Protein AF-A0A383BC46-F1 (afdb_monomer_lite)

pLDDT: mean 88.69, std 13.64, range [44.66, 98.12]

Structure (mmCIF, N/CA/C/O backbone):
data_AF-A0A383BC46-F1
#
_entry.id   AF-A0A383BC46-F1
#
loop_
_atom_site.group_PDB
_atom_site.id
_atom_site.type_symbol
_atom_site.label_atom_id
_atom_site.label_alt_id
_atom_site.label_comp_id
_atom_site.label_asym_id
_atom_site.label_entity_id
_atom_site.label_seq_id
_atom_site.pdbx_PDB_ins_code
_atom_site.Cartn_x
_atom_site.Cartn_y
_atom_site.Cartn_z
_atom_site.occupancy
_atom_site.B_iso_or_equiv
_atom_site.auth_seq_id
_atom_site.auth_comp_id
_atom_site.auth_asym_id
_atom_site.auth_atom_id
_atom_site.pdbx_PDB_model_num
ATOM 1 N N . THR A 1 1 ? -85.925 -6.055 83.104 1.00 50.88 1 THR A N 1
ATOM 2 C CA . THR A 1 1 ? -87.225 -6.487 83.653 1.00 50.88 1 THR A CA 1
ATOM 3 C C . THR A 1 1 ? -87.184 -7.985 83.818 1.00 50.88 1 THR A C 1
ATOM 5 O O . THR A 1 1 ? -86.969 -8.668 82.829 1.00 50.88 1 THR A O 1
ATOM 8 N N . ILE A 1 2 ? -87.286 -8.486 85.046 1.00 56.59 2 ILE A N 1
ATOM 9 C CA . ILE A 1 2 ? -87.368 -9.923 85.328 1.00 56.59 2 ILE A CA 1
ATOM 10 C C . ILE A 1 2 ? -88.858 -10.246 85.436 1.00 56.59 2 ILE A C 1
ATOM 12 O O . ILE A 1 2 ? -89.546 -9.648 86.260 1.00 56.59 2 ILE A O 1
ATOM 16 N N . VAL A 1 3 ? -89.368 -11.122 84.571 1.00 60.62 3 VAL A N 1
ATOM 17 C CA . VAL A 1 3 ? -90.773 -11.552 84.584 1.00 60.62 3 VAL A CA 1
ATOM 18 C C . VAL A 1 3 ? -90.834 -12.907 85.283 1.00 60.62 3 VAL A C 1
ATOM 20 O O . VAL A 1 3 ? -90.307 -13.888 84.771 1.00 60.62 3 VAL A O 1
ATOM 23 N N . LEU A 1 4 ? -91.445 -12.945 86.467 1.00 63.25 4 LEU A N 1
ATOM 24 C CA . LEU A 1 4 ? -91.745 -14.174 87.203 1.00 63.25 4 LEU A CA 1
ATOM 25 C C . LEU A 1 4 ? -93.147 -14.614 86.771 1.00 63.25 4 LEU A C 1
ATOM 27 O O . LEU A 1 4 ? -94.121 -13.918 87.049 1.00 63.25 4 LEU A O 1
ATOM 31 N N . SER A 1 5 ? -93.242 -15.699 86.009 1.00 59.28 5 SER A N 1
ATOM 32 C CA . SER A 1 5 ? -94.446 -16.039 85.241 1.00 59.28 5 SER A CA 1
ATOM 33 C C . SER A 1 5 ? -95.531 -16.818 85.996 1.00 59.28 5 SER A C 1
ATOM 35 O O . SER A 1 5 ? -96.568 -17.059 85.393 1.00 59.28 5 SER A O 1
ATOM 37 N N . ASP A 1 6 ? -95.363 -17.162 87.281 1.00 58.97 6 ASP A N 1
ATOM 38 C CA . ASP A 1 6 ? -96.372 -17.923 88.039 1.00 58.97 6 ASP A CA 1
ATOM 39 C C . ASP A 1 6 ? -96.726 -17.330 89.415 1.00 58.97 6 ASP A C 1
ATOM 41 O O . ASP A 1 6 ? -95.895 -16.782 90.140 1.00 58.97 6 ASP A O 1
ATOM 45 N N . ASN A 1 7 ? -98.012 -17.458 89.763 1.00 53.50 7 ASN A N 1
ATOM 46 C CA . ASN A 1 7 ? -98.663 -16.918 90.958 1.00 53.50 7 ASN A CA 1
ATOM 47 C C . ASN A 1 7 ? -98.214 -17.670 92.231 1.00 53.50 7 ASN A C 1
ATOM 49 O O . ASN A 1 7 ? -98.492 -18.859 92.384 1.00 53.50 7 ASN A O 1
ATOM 53 N N . MET A 1 8 ? -97.549 -16.979 93.165 1.00 61.00 8 MET A N 1
ATOM 54 C CA . MET A 1 8 ? -96.883 -17.525 94.367 1.00 61.00 8 MET A CA 1
ATOM 55 C C . MET A 1 8 ? -97.839 -18.045 95.472 1.00 61.00 8 MET A C 1
ATOM 57 O O . MET A 1 8 ? -97.506 -18.013 96.654 1.00 61.00 8 MET A O 1
ATOM 61 N N . VAL A 1 9 ? -99.030 -18.542 95.125 1.00 55.47 9 VAL A N 1
ATOM 62 C CA . VAL A 1 9 ? -100.080 -18.958 96.082 1.00 55.47 9 VAL A CA 1
ATOM 63 C C . VAL A 1 9 ? -99.734 -20.255 96.838 1.00 55.47 9 VAL A C 1
ATOM 65 O O . VAL A 1 9 ? -100.339 -20.540 97.867 1.00 55.47 9 VAL A O 1
ATOM 68 N N . ALA A 1 10 ? -98.724 -21.017 96.402 1.00 53.78 10 ALA A N 1
ATOM 69 C CA . ALA A 1 10 ? -98.292 -22.250 97.074 1.00 53.78 10 ALA A CA 1
ATOM 70 C C . ALA A 1 10 ? -97.051 -22.104 97.984 1.00 53.78 10 ALA A C 1
ATOM 72 O O . ALA A 1 10 ? -96.653 -23.081 98.616 1.00 53.78 10 ALA A O 1
ATOM 73 N N . ALA A 1 11 ? -96.439 -20.919 98.094 1.00 55.88 11 ALA A N 1
ATOM 74 C CA . ALA A 1 11 ? -95.283 -20.702 98.966 1.00 55.88 11 ALA A CA 1
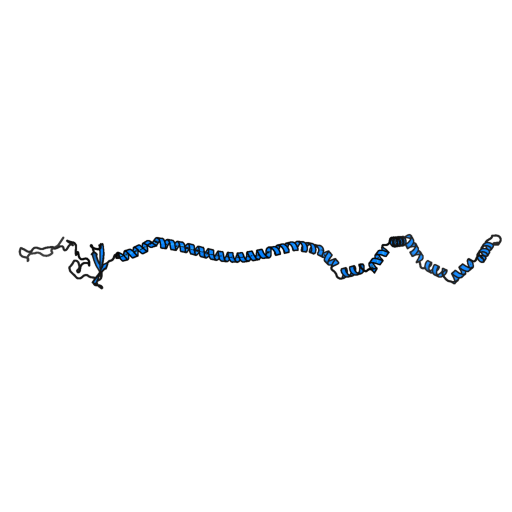ATOM 75 C C . ALA A 1 11 ? -95.703 -19.887 100.197 1.00 55.88 11 ALA A C 1
ATOM 77 O O . ALA A 1 11 ? -95.964 -18.690 100.105 1.00 55.88 11 ALA A O 1
ATOM 78 N N . GLY A 1 12 ? -95.809 -20.554 101.351 1.00 56.53 12 GLY A N 1
ATOM 79 C CA . GLY A 1 12 ? -96.142 -19.930 102.634 1.00 56.53 12 GLY A CA 1
ATOM 80 C C . GLY A 1 12 ? -95.269 -18.710 102.956 1.00 56.53 12 GLY A C 1
ATOM 81 O O . GLY A 1 12 ? -94.140 -18.586 102.482 1.00 56.53 12 GLY A O 1
ATOM 82 N N . SER A 1 13 ? -95.809 -17.790 103.759 1.00 54.38 13 SER A N 1
ATOM 83 C CA . SER A 1 13 ? -95.151 -16.536 104.137 1.00 54.38 13 SER A CA 1
ATOM 84 C C . SER A 1 13 ? -93.730 -16.780 104.661 1.00 54.38 13 SER A C 1
ATOM 86 O O . SER A 1 13 ? -93.569 -17.367 105.732 1.00 54.38 13 SER A O 1
ATOM 88 N N . GLY A 1 14 ? -92.713 -16.319 103.924 1.00 58.09 14 GLY A N 1
ATOM 89 C CA . GLY A 1 14 ? -91.318 -16.352 104.379 1.00 58.09 14 GLY A CA 1
ATOM 90 C C . GLY A 1 14 ? -90.238 -16.707 103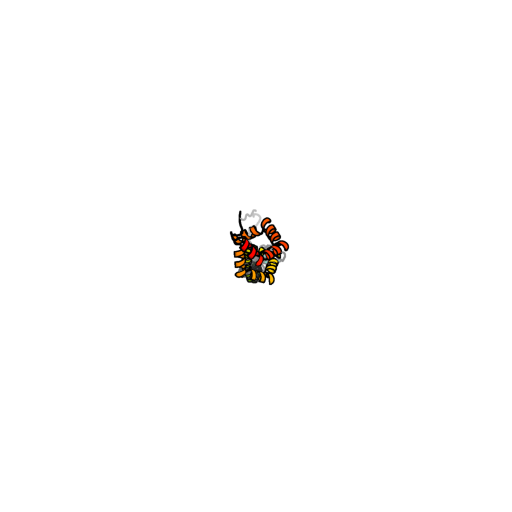.351 1.00 58.09 14 GLY A C 1
ATOM 91 O O . GLY A 1 14 ? -89.090 -16.857 103.757 1.00 58.09 14 GLY A O 1
ATOM 92 N N . VAL A 1 15 ? -90.535 -16.847 102.053 1.00 61.00 15 VAL A N 1
ATOM 93 C CA . VAL A 1 15 ? -89.499 -17.218 101.067 1.00 61.00 15 VAL A CA 1
ATOM 94 C C . VAL A 1 15 ? -88.869 -15.981 100.416 1.00 61.00 15 VAL A C 1
ATOM 96 O O . VAL A 1 15 ? -89.517 -15.268 99.654 1.00 61.00 15 VAL A O 1
ATOM 99 N N . THR A 1 16 ? -87.589 -15.737 100.702 1.00 61.59 16 THR A N 1
ATOM 100 C CA . THR A 1 16 ? -86.765 -14.720 100.027 1.00 61.59 16 THR A CA 1
ATOM 101 C C . THR A 1 16 ? -86.278 -15.251 98.674 1.00 61.59 16 THR A C 1
ATOM 103 O O . THR A 1 16 ? -85.638 -16.298 98.619 1.00 61.59 16 THR A O 1
ATOM 106 N N . LEU A 1 17 ? -86.544 -14.522 97.584 1.00 61.31 17 LEU A N 1
ATOM 107 C CA . LEU A 1 17 ? -85.947 -14.755 96.262 1.00 61.31 17 LEU A CA 1
ATOM 108 C C . LEU A 1 17 ? -84.683 -13.899 96.122 1.00 61.31 17 LEU A C 1
ATOM 110 O O . LEU A 1 17 ? -84.771 -12.678 96.002 1.00 61.31 17 LEU A O 1
ATOM 114 N N . THR A 1 18 ? -83.512 -14.534 96.124 1.00 61.97 18 THR A N 1
ATOM 115 C CA . THR A 1 18 ? -82.227 -13.849 95.928 1.00 61.97 18 THR A CA 1
ATOM 116 C C . THR A 1 18 ? -81.781 -13.993 94.475 1.00 61.97 18 THR A C 1
ATOM 118 O O . THR A 1 18 ? -81.460 -15.092 94.034 1.00 61.97 18 THR A O 1
ATOM 121 N N . PHE A 1 19 ? -81.729 -12.884 93.731 1.00 61.38 19 PHE A N 1
ATOM 122 C CA . PHE A 1 19 ? -80.997 -12.824 92.464 1.00 61.38 19 PHE A CA 1
ATOM 123 C C . PHE A 1 19 ? -79.531 -12.518 92.759 1.00 61.38 19 PHE A C 1
ATOM 125 O O . PHE A 1 19 ? -79.165 -11.366 92.992 1.00 61.38 19 PHE A O 1
ATOM 132 N N . THR A 1 20 ? -78.690 -13.549 92.749 1.00 58.88 20 THR A N 1
ATOM 133 C CA . THR A 1 20 ? -77.239 -13.368 92.790 1.00 58.88 20 THR A CA 1
ATOM 134 C C . THR A 1 20 ? -76.762 -13.140 91.362 1.00 58.88 20 THR A C 1
ATOM 136 O O . THR A 1 20 ? -76.645 -14.075 90.575 1.00 58.88 20 THR A O 1
ATOM 139 N N . GLY A 1 21 ? -76.529 -11.884 90.988 1.00 59.16 21 GLY A N 1
ATOM 140 C CA . GLY A 1 21 ? -75.772 -11.610 89.775 1.00 59.16 21 GLY A CA 1
ATOM 141 C C . GLY A 1 21 ? -74.329 -12.037 90.013 1.00 59.16 21 GLY A C 1
ATOM 142 O O . GLY A 1 21 ? -73.618 -11.338 90.727 1.00 59.16 21 GLY A O 1
ATOM 143 N N . TYR A 1 22 ? -73.881 -13.133 89.399 1.00 55.38 22 TYR A N 1
ATOM 144 C CA . TYR A 1 22 ? -72.452 -13.456 89.272 1.00 55.38 22 TYR A CA 1
ATOM 145 C C . TYR A 1 22 ? -71.782 -12.531 88.241 1.00 55.38 22 TYR A C 1
ATOM 147 O O . TYR A 1 22 ? -71.019 -12.959 87.382 1.00 55.38 22 TYR A O 1
ATOM 155 N N . GLY A 1 23 ? -72.103 -11.233 88.292 1.00 55.41 23 GLY A N 1
ATOM 156 C CA . GLY A 1 23 ? -71.255 -10.234 87.666 1.00 55.41 23 GLY A CA 1
ATOM 157 C C . GLY A 1 23 ? -69.876 -10.322 88.307 1.00 55.41 23 GLY A C 1
ATOM 158 O O . GLY A 1 23 ? -69.766 -10.680 89.480 1.00 55.41 23 GLY A O 1
ATOM 159 N N . ILE A 1 24 ? -68.842 -10.025 87.527 1.00 58.53 24 ILE A N 1
ATOM 160 C CA . ILE A 1 24 ? -67.435 -10.104 87.928 1.00 58.53 24 ILE A CA 1
ATOM 161 C C . ILE A 1 24 ? -67.193 -9.095 89.066 1.00 58.53 24 ILE A C 1
ATOM 163 O O . ILE A 1 24 ? -66.795 -7.958 88.830 1.00 58.53 24 ILE A O 1
ATOM 167 N N . TYR A 1 25 ? -67.530 -9.454 90.304 1.00 44.66 25 TYR A N 1
ATOM 168 C CA . TYR A 1 25 ? -67.298 -8.625 91.479 1.00 44.66 25 TYR A CA 1
ATOM 169 C C . TYR A 1 25 ? -65.996 -9.096 92.123 1.00 44.66 25 TYR A C 1
ATOM 171 O O . TYR A 1 25 ? -65.984 -10.009 92.945 1.00 44.66 25 TYR A O 1
ATOM 179 N N . GLY A 1 26 ? -64.897 -8.473 91.695 1.00 56.78 26 GLY A N 1
ATOM 180 C CA . GLY A 1 26 ? -63.537 -8.750 92.157 1.00 56.78 26 GLY A CA 1
ATOM 181 C C . GLY A 1 26 ? -62.638 -9.356 91.078 1.00 56.78 26 GLY A C 1
ATOM 182 O O . GLY A 1 26 ? -63.117 -9.967 90.122 1.00 56.78 26 GLY A O 1
ATOM 183 N N . ASP A 1 27 ? -61.327 -9.168 91.241 1.00 53.97 27 ASP A N 1
ATOM 184 C CA . ASP A 1 27 ? -60.309 -9.702 90.336 1.00 53.97 27 ASP A CA 1
ATOM 185 C C . ASP A 1 27 ? -60.365 -11.239 90.361 1.00 53.97 27 ASP A C 1
ATOM 187 O O . ASP A 1 27 ? -60.052 -11.878 91.370 1.00 53.97 27 ASP A O 1
ATOM 191 N N . PHE A 1 28 ? -60.811 -11.853 89.261 1.00 59.00 28 PHE A N 1
ATOM 192 C CA . PHE A 1 28 ? -60.841 -13.307 89.137 1.00 59.00 28 PHE A CA 1
ATOM 193 C C . PHE A 1 28 ? -59.404 -13.831 89.049 1.00 59.00 28 PHE A C 1
ATOM 195 O O . PHE A 1 28 ? -58.755 -13.710 88.012 1.00 59.00 28 PHE A O 1
ATOM 202 N N . ASN A 1 29 ? -58.951 -14.438 90.150 1.00 59.00 29 ASN A N 1
ATOM 203 C CA . ASN A 1 29 ? -57.685 -15.152 90.313 1.00 59.00 29 ASN A CA 1
ATOM 204 C C . ASN A 1 29 ? -56.406 -14.285 90.234 1.00 59.00 29 ASN A C 1
ATOM 206 O O . ASN A 1 29 ? -56.063 -13.729 89.196 1.00 59.00 29 ASN A O 1
ATOM 210 N N . GLY A 1 30 ? -55.640 -14.259 91.333 1.00 54.97 30 GLY A N 1
ATOM 211 C CA . GLY A 1 30 ? -54.297 -13.659 91.404 1.00 54.97 30 GLY A CA 1
ATOM 212 C C . GLY A 1 30 ? -53.147 -14.619 91.051 1.00 54.97 30 GLY A C 1
ATOM 213 O O . GLY A 1 30 ? -51.983 -14.290 91.277 1.00 54.97 30 GLY A O 1
ATOM 214 N N . GLY A 1 31 ? -53.454 -15.834 90.580 1.00 59.97 31 GLY A N 1
ATOM 215 C CA . GLY A 1 31 ? -52.477 -16.850 90.188 1.00 59.97 31 GLY A CA 1
ATOM 216 C C . GLY A 1 31 ? -51.814 -16.560 88.837 1.00 59.97 31 GLY A C 1
ATOM 217 O O . GLY A 1 31 ? -52.475 -16.186 87.874 1.00 59.97 31 GLY A O 1
ATOM 218 N N . LYS A 1 32 ? -50.495 -16.778 88.764 1.00 56.56 32 LYS A N 1
ATOM 219 C CA . LYS A 1 32 ? -49.644 -16.449 87.603 1.00 56.56 32 LYS A CA 1
ATOM 220 C C . LYS A 1 32 ? -49.884 -17.322 86.366 1.00 56.56 32 LYS A C 1
ATOM 222 O O . LYS A 1 32 ? -49.571 -16.889 85.264 1.00 56.56 32 LYS A O 1
ATOM 227 N N . ASP A 1 33 ? -50.460 -18.509 86.540 1.00 66.88 33 ASP A N 1
ATOM 228 C CA . ASP A 1 33 ? -50.627 -19.502 85.470 1.00 66.88 33 ASP A CA 1
ATOM 229 C C . ASP A 1 33 ? -52.042 -19.510 84.876 1.00 66.88 33 ASP A C 1
ATOM 231 O O . ASP A 1 33 ? -52.415 -20.465 84.209 1.00 66.88 33 ASP A O 1
ATOM 235 N N . GLY A 1 34 ? -52.841 -18.464 85.115 1.00 75.62 34 GLY A N 1
ATOM 236 C CA . GLY A 1 34 ? -54.243 -18.410 84.701 1.00 75.62 34 GLY A CA 1
ATOM 237 C C . GLY A 1 34 ? -55.180 -19.208 85.619 1.00 75.62 34 GLY A C 1
ATOM 238 O O . GLY A 1 34 ? -54.742 -19.881 86.557 1.00 75.62 34 GLY A O 1
ATOM 239 N N . PRO A 1 35 ? -56.504 -19.077 85.441 1.00 82.88 35 PRO A N 1
ATOM 240 C CA . PRO A 1 35 ? -57.481 -19.832 86.220 1.00 82.88 35 PRO A CA 1
ATOM 241 C C . PRO A 1 35 ? -57.473 -21.321 85.849 1.00 82.88 35 PRO A C 1
ATOM 243 O O . PRO A 1 35 ? -57.041 -21.687 84.762 1.00 82.88 35 PRO A O 1
ATOM 246 N N . ALA A 1 36 ? -57.934 -22.180 86.763 1.00 84.31 36 ALA A N 1
ATOM 247 C CA . ALA A 1 36 ? -58.074 -23.627 86.535 1.00 84.31 36 ALA A CA 1
ATOM 248 C C . ALA A 1 36 ? -59.474 -24.024 86.033 1.00 84.31 36 ALA A C 1
ATOM 250 O O . ALA A 1 36 ? -59.671 -25.132 85.543 1.00 84.31 36 ALA A O 1
ATOM 251 N N . LEU A 1 37 ? -60.438 -23.117 86.186 1.00 83.19 37 LEU A N 1
ATOM 252 C CA . LEU A 1 37 ? -61.841 -23.277 85.827 1.00 83.19 37 LEU A CA 1
ATOM 253 C C . LEU A 1 37 ? -62.308 -22.004 85.118 1.00 83.19 37 LEU A C 1
ATOM 255 O O . LEU A 1 37 ? -61.708 -20.938 85.292 1.00 83.19 37 LEU A O 1
ATOM 259 N N . ASN A 1 38 ? -63.367 -22.101 84.321 1.00 79.81 38 ASN A N 1
ATOM 260 C CA . ASN A 1 38 ? -63.993 -20.931 83.713 1.00 79.81 38 ASN A CA 1
ATOM 261 C C . ASN A 1 38 ? -64.742 -20.085 84.773 1.00 79.81 38 ASN A C 1
ATOM 263 O O . ASN A 1 38 ? -64.737 -20.384 85.969 1.00 79.81 38 ASN A O 1
ATOM 267 N N . ASN A 1 39 ? -65.395 -19.006 84.336 1.00 73.25 39 ASN A N 1
ATOM 268 C CA . ASN A 1 39 ? -66.162 -18.102 85.203 1.00 73.25 39 ASN A CA 1
ATOM 269 C C . ASN A 1 39 ? -67.405 -18.747 85.847 1.00 73.25 39 ASN A C 1
ATOM 271 O O . ASN A 1 39 ? -67.982 -18.146 86.751 1.00 73.25 39 ASN A O 1
ATOM 275 N N . ASP A 1 40 ? -67.792 -19.939 85.397 1.00 77.56 40 ASP A N 1
ATOM 276 C CA . ASP A 1 40 ? -68.946 -20.697 85.883 1.00 77.56 40 ASP A CA 1
ATOM 277 C C . ASP A 1 40 ? -68.525 -21.883 86.778 1.00 77.56 40 ASP A C 1
ATOM 279 O O . ASP A 1 40 ? -69.371 -22.563 87.355 1.00 77.56 40 ASP A O 1
ATOM 283 N N . GLY A 1 41 ? -67.215 -22.103 86.959 1.00 77.69 41 GLY A N 1
ATOM 284 C CA . GLY A 1 41 ? -66.663 -23.199 87.759 1.00 77.69 41 GLY A CA 1
ATOM 285 C C . GLY A 1 41 ? -66.472 -24.516 86.999 1.00 77.69 41 GLY A C 1
ATOM 286 O O . GLY A 1 41 ? -66.107 -25.515 87.620 1.00 77.69 41 GLY A O 1
ATOM 287 N N . ASP A 1 42 ? -66.667 -24.525 85.680 1.00 82.44 42 ASP A N 1
ATOM 288 C CA . ASP A 1 42 ? -66.439 -25.690 84.824 1.00 82.44 42 ASP A CA 1
ATOM 289 C C . ASP A 1 42 ? -64.982 -25.774 84.340 1.00 82.44 42 ASP A C 1
ATOM 291 O O . ASP A 1 42 ? -64.209 -24.815 84.427 1.00 82.44 42 ASP A O 1
ATOM 295 N N . ALA A 1 43 ? -64.597 -26.933 83.796 1.00 88.19 43 ALA A N 1
ATOM 296 C CA . ALA A 1 43 ? -63.296 -27.118 83.156 1.00 88.19 43 ALA A CA 1
ATOM 297 C C . ALA A 1 43 ? -63.104 -26.149 81.973 1.00 88.19 43 ALA A C 1
ATOM 299 O O . ALA A 1 43 ? -64.045 -25.828 81.247 1.00 88.19 43 ALA A O 1
ATOM 300 N N . LEU A 1 44 ? -61.868 -25.691 81.772 1.00 90.12 44 LEU A N 1
ATOM 301 C CA . LEU A 1 44 ? -61.517 -24.850 80.630 1.00 90.12 44 LEU A CA 1
ATOM 302 C C . LEU A 1 44 ? -61.587 -25.643 79.322 1.00 90.12 44 LEU A C 1
ATOM 304 O O . LEU A 1 44 ? -61.139 -26.784 79.261 1.00 90.12 44 LEU A O 1
ATOM 308 N N . THR A 1 45 ? -62.084 -24.997 78.272 1.00 90.56 45 THR A N 1
ATOM 309 C CA . THR A 1 45 ? -62.062 -25.503 76.894 1.00 90.56 45 THR A CA 1
ATOM 310 C C . THR A 1 45 ? -61.007 -24.764 76.073 1.00 90.56 45 THR A C 1
ATOM 312 O O . THR A 1 45 ? -60.599 -23.656 76.438 1.00 90.56 45 THR A O 1
ATOM 315 N N . ASP A 1 46 ? -60.582 -25.332 74.945 1.00 93.38 46 ASP A N 1
ATOM 316 C CA . ASP A 1 46 ? -59.626 -24.673 74.046 1.00 93.38 46 ASP A CA 1
ATOM 317 C C . ASP A 1 46 ? -60.080 -23.259 73.629 1.00 93.38 46 ASP A C 1
ATOM 319 O O . ASP A 1 46 ? -61.267 -22.984 73.420 1.00 93.38 46 ASP A O 1
ATOM 323 N N . GLY A 1 47 ? -59.126 -22.336 73.521 1.00 89.44 47 GLY A N 1
ATOM 324 C CA . GLY A 1 47 ? -59.368 -20.970 73.065 1.00 89.44 47 GLY A CA 1
ATOM 325 C C . GLY A 1 47 ? -59.895 -20.000 74.129 1.00 89.44 47 GLY A C 1
ATOM 326 O O . GLY A 1 47 ? -60.040 -18.809 73.822 1.00 89.44 47 GLY A O 1
ATOM 327 N N . VAL A 1 48 ? -60.158 -20.450 75.366 1.00 88.50 48 VAL A N 1
ATOM 328 C CA . VAL A 1 48 ? -60.529 -19.545 76.469 1.00 88.50 48 VAL A CA 1
ATOM 329 C C . VAL A 1 48 ? -59.421 -18.512 76.664 1.00 88.50 48 VAL A C 1
ATOM 331 O O . VAL A 1 48 ? -58.235 -18.836 76.650 1.00 88.50 48 VAL A O 1
ATOM 334 N N . LYS A 1 49 ? -59.809 -17.245 76.827 1.00 89.12 49 LYS A N 1
ATOM 335 C CA . LYS A 1 49 ? -58.882 -16.118 76.957 1.00 89.12 49 LYS A CA 1
ATOM 336 C C . LYS A 1 49 ? -58.806 -15.645 78.394 1.00 89.12 49 LYS A C 1
ATOM 338 O O . LYS A 1 49 ? -59.828 -15.497 79.058 1.00 89.12 49 LYS A O 1
ATOM 343 N N . TYR A 1 50 ? -57.596 -15.324 78.822 1.00 86.62 50 TYR A N 1
ATOM 344 C CA . TYR A 1 50 ? -57.334 -14.733 80.123 1.00 86.62 50 TYR A CA 1
ATOM 345 C C . TYR A 1 50 ? -56.300 -13.623 79.981 1.00 86.62 50 TYR A C 1
ATOM 347 O O . TYR A 1 50 ? -55.282 -13.790 79.309 1.00 86.62 50 TYR A O 1
ATOM 355 N N . PHE A 1 51 ? -56.572 -12.481 80.6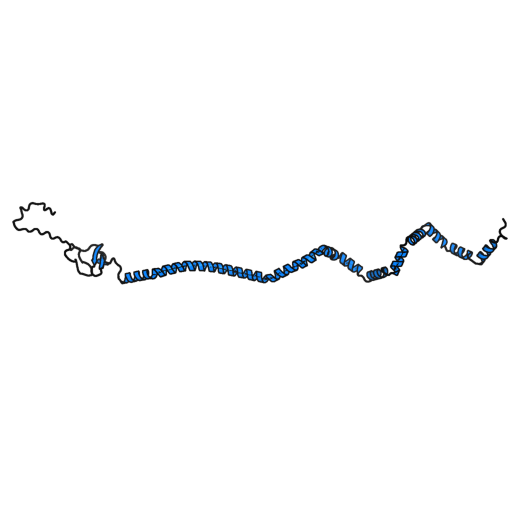09 1.00 85.12 51 PHE A N 1
ATOM 356 C CA . PHE A 1 51 ? -55.595 -11.410 80.723 1.00 85.12 51 PHE A CA 1
ATOM 357 C C . PHE A 1 51 ? -54.765 -11.658 81.983 1.00 85.12 51 PHE A C 1
ATOM 359 O O . PHE A 1 51 ? -55.268 -11.503 83.095 1.00 85.12 51 PHE A O 1
ATOM 366 N N . ASN A 1 52 ? -53.504 -12.053 81.813 1.00 84.38 52 ASN A N 1
ATOM 367 C CA . ASN A 1 52 ? -52.578 -12.173 82.927 1.00 84.38 52 ASN A CA 1
ATOM 368 C C . ASN A 1 52 ? -52.096 -10.774 83.314 1.00 84.38 52 ASN A C 1
ATOM 370 O O . ASN A 1 52 ? -51.248 -10.186 82.645 1.00 84.38 52 ASN A O 1
ATOM 374 N N . THR A 1 53 ? -52.638 -10.258 84.413 1.00 81.88 53 THR A N 1
ATOM 375 C CA . THR A 1 53 ? -52.328 -8.925 84.943 1.00 81.88 53 THR A CA 1
ATOM 376 C C . THR A 1 53 ? -50.934 -8.818 85.563 1.00 81.88 53 THR A C 1
ATOM 378 O O . THR A 1 53 ? -50.452 -7.708 85.759 1.00 81.88 53 THR A O 1
ATOM 381 N N . THR A 1 54 ? -50.272 -9.940 85.873 1.00 83.38 54 THR A N 1
ATOM 382 C CA . THR A 1 54 ? -48.904 -9.944 86.422 1.00 83.38 54 THR A CA 1
ATOM 383 C C . THR A 1 54 ? -47.872 -9.687 85.331 1.00 83.38 54 THR A C 1
ATOM 385 O O . THR A 1 54 ? -46.976 -8.867 85.515 1.00 83.38 54 THR A O 1
ATOM 388 N N . ASP A 1 55 ? -48.012 -10.381 84.201 1.00 83.75 55 ASP A N 1
ATOM 389 C CA . ASP A 1 55 ? -47.069 -10.301 83.081 1.00 83.75 55 ASP A CA 1
ATOM 390 C C . ASP A 1 55 ? -47.542 -9.349 81.966 1.00 83.75 55 ASP A C 1
ATOM 392 O O . ASP A 1 55 ? -46.821 -9.152 80.989 1.00 83.75 55 ASP A O 1
ATOM 396 N N . ASP A 1 56 ? -48.733 -8.759 82.118 1.00 87.81 56 ASP A N 1
ATOM 397 C CA . ASP A 1 56 ? -49.389 -7.851 81.163 1.00 87.81 56 ASP A CA 1
ATOM 398 C C . ASP A 1 56 ? -49.573 -8.482 79.771 1.00 87.81 56 ASP A C 1
ATOM 400 O O . ASP A 1 56 ? -49.321 -7.882 78.718 1.00 87.81 56 ASP A O 1
ATOM 404 N N . VAL A 1 57 ? -49.981 -9.756 79.770 1.00 89.25 57 VAL A N 1
ATOM 405 C CA . VAL A 1 57 ? -50.135 -10.537 78.542 1.00 89.25 57 VAL A CA 1
ATOM 406 C C . VAL A 1 57 ? -51.470 -11.240 78.416 1.00 89.25 57 VAL A C 1
ATOM 408 O O . VAL A 1 57 ? -52.034 -11.762 79.377 1.00 89.25 57 VAL A O 1
ATOM 411 N N . MET A 1 58 ? -51.937 -11.334 77.174 1.00 90.81 58 MET A N 1
ATOM 412 C CA . MET A 1 58 ? -53.038 -12.226 76.833 1.00 90.81 58 MET A CA 1
ATOM 413 C C . MET A 1 58 ? -52.537 -13.663 76.766 1.00 90.81 58 MET A C 1
ATOM 415 O O . MET A 1 58 ? -51.610 -13.984 76.011 1.00 90.81 58 MET A O 1
ATOM 419 N N . LEU A 1 59 ? -53.200 -14.525 77.529 1.00 89.75 59 LEU A N 1
ATOM 420 C CA . LEU A 1 59 ? -53.050 -15.963 77.461 1.00 89.75 59 LEU A CA 1
ATOM 421 C C . LEU A 1 59 ? -54.280 -16.585 76.796 1.00 89.75 59 LEU A C 1
ATOM 423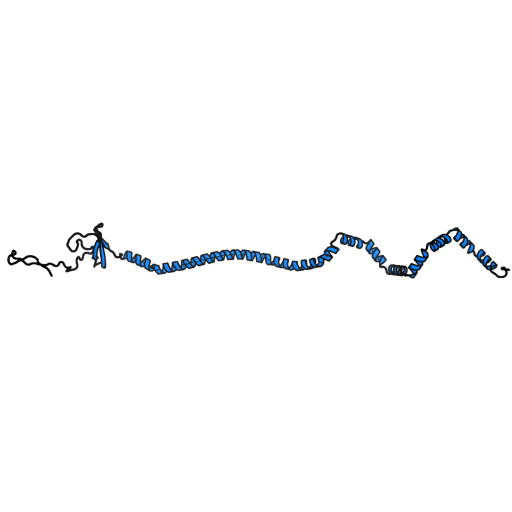 O O . LEU A 1 59 ? -55.412 -16.125 76.976 1.00 89.75 59 LEU A O 1
ATOM 427 N N . VAL A 1 60 ? -54.045 -17.650 76.042 1.00 92.38 60 VAL A N 1
ATOM 428 C CA . VAL A 1 60 ? -55.081 -18.515 75.479 1.00 92.38 60 VAL A CA 1
ATOM 429 C C . VAL A 1 60 ? -54.870 -19.908 76.044 1.00 92.38 60 VAL A C 1
ATOM 431 O O . VAL A 1 60 ? -53.745 -20.411 76.030 1.00 92.38 60 VAL A O 1
ATOM 434 N N . TYR A 1 61 ? -55.926 -20.500 76.586 1.00 92.44 61 TYR A N 1
ATOM 435 C CA . TYR A 1 61 ? -55.876 -21.869 77.064 1.00 92.44 61 TYR A CA 1
ATOM 436 C C . TYR A 1 61 ? -55.832 -22.808 75.867 1.00 92.44 61 TYR A C 1
ATOM 438 O O . TYR A 1 61 ? -56.696 -22.731 75.000 1.00 92.44 61 TYR A O 1
ATOM 446 N N . ASP A 1 62 ? -54.820 -23.664 75.829 1.00 93.56 62 ASP A N 1
ATOM 447 C CA . ASP A 1 62 ? -54.715 -24.763 74.880 1.00 93.56 62 ASP A CA 1
ATOM 448 C C . ASP A 1 62 ? -55.078 -26.052 75.620 1.00 93.56 62 ASP A C 1
ATOM 450 O O . ASP A 1 62 ? -54.322 -26.526 76.473 1.00 93.56 62 ASP A O 1
ATOM 454 N N . GLU A 1 63 ? -56.242 -26.612 75.293 1.00 93.00 63 GLU A N 1
ATOM 455 C CA . GLU A 1 63 ? -56.768 -27.827 75.926 1.00 93.00 63 GLU A CA 1
ATOM 456 C C . GLU A 1 63 ? -55.887 -29.052 75.640 1.00 93.00 63 GLU A C 1
ATOM 458 O O . GLU A 1 63 ? -55.696 -29.894 76.519 1.00 93.00 63 GLU A O 1
ATOM 463 N N . THR A 1 64 ? -55.256 -29.109 74.458 1.00 93.75 64 THR A N 1
ATOM 464 C CA . THR A 1 64 ? -54.417 -30.241 74.027 1.00 93.75 64 THR A CA 1
ATOM 465 C C . THR A 1 64 ? -53.179 -30.372 74.900 1.00 93.75 64 THR A C 1
ATOM 467 O O . THR A 1 64 ? -52.804 -31.475 75.300 1.00 93.75 64 THR A O 1
ATOM 470 N N . SER A 1 65 ? -52.528 -29.245 75.195 1.00 90.56 65 SER A N 1
ATOM 471 C CA . SER A 1 65 ? -51.391 -29.226 76.117 1.00 90.56 65 SER A CA 1
ATOM 472 C C . SER A 1 65 ? -51.802 -28.994 77.568 1.00 90.56 65 SER A C 1
ATOM 474 O O . SER A 1 65 ? -50.949 -29.080 78.448 1.00 90.56 65 SER A O 1
ATOM 476 N N . SER A 1 66 ? -53.083 -28.708 77.819 1.00 91.06 66 SER A N 1
ATOM 477 C CA . SER A 1 66 ? -53.622 -28.285 79.113 1.00 91.06 66 SER A CA 1
ATOM 478 C C . SER A 1 66 ? -52.804 -27.148 79.746 1.00 91.06 66 SER A C 1
ATOM 480 O O . SER A 1 66 ? -52.609 -27.107 80.960 1.00 91.06 66 SER A O 1
ATOM 482 N N . THR A 1 67 ? -52.288 -26.229 78.920 1.00 91.88 67 THR A N 1
ATOM 483 C CA . THR A 1 67 ? -51.471 -25.092 79.369 1.00 91.88 67 THR A CA 1
ATOM 484 C C . THR A 1 67 ? -51.960 -23.783 78.778 1.00 91.88 67 THR A C 1
ATOM 486 O O . THR A 1 67 ? -52.488 -23.727 77.670 1.00 91.88 67 THR A O 1
ATOM 489 N N . TRP A 1 68 ? -51.717 -22.697 79.501 1.00 91.19 68 TRP A N 1
ATOM 490 C CA . TRP A 1 68 ? -51.919 -21.353 78.988 1.00 91.19 68 TRP A CA 1
ATOM 491 C C . TRP A 1 68 ? -50.745 -20.933 78.094 1.00 91.19 68 TRP A C 1
ATOM 493 O O . TRP A 1 68 ? -49.582 -20.990 78.500 1.00 91.19 68 TRP A O 1
ATOM 503 N N . LYS A 1 69 ? -51.037 -20.500 76.863 1.00 91.31 69 LYS A N 1
ATOM 504 C CA . LYS A 1 69 ? -50.050 -19.992 75.898 1.00 91.31 69 LYS A CA 1
ATOM 505 C C . LYS A 1 69 ? -50.133 -18.478 75.793 1.00 91.31 69 LYS A C 1
ATOM 507 O O . LYS A 1 69 ? -51.214 -17.924 75.608 1.00 91.31 69 LYS A O 1
ATOM 512 N N . ARG A 1 70 ? -48.984 -17.804 75.856 1.00 91.62 70 ARG A N 1
ATOM 513 C CA . ARG A 1 70 ? -48.895 -16.356 75.621 1.00 91.62 70 ARG A CA 1
ATOM 514 C C . ARG A 1 70 ? -49.042 -16.022 74.142 1.00 91.62 70 ARG A C 1
ATOM 516 O O . ARG A 1 70 ? -48.490 -16.715 73.293 1.00 91.62 70 ARG A O 1
ATOM 523 N N . MET A 1 71 ? -49.739 -14.928 73.848 1.00 91.06 71 MET A N 1
ATOM 524 C CA . MET A 1 71 ? -49.868 -14.402 72.482 1.00 91.06 71 MET A CA 1
ATOM 525 C C . MET A 1 71 ? -48.797 -13.360 72.127 1.00 91.06 71 MET A C 1
ATOM 527 O O . MET A 1 71 ? -48.566 -13.089 70.952 1.00 91.06 71 MET A O 1
ATOM 531 N N . GLN A 1 72 ? -48.150 -12.759 73.127 1.00 91.81 72 GLN A N 1
ATOM 532 C CA . GLN A 1 72 ? -47.038 -11.824 72.930 1.00 91.81 72 GLN A CA 1
ATOM 533 C C . GLN A 1 72 ? -45.694 -12.562 72.978 1.00 91.81 72 GLN A C 1
ATOM 535 O O . GLN A 1 72 ? -45.564 -13.489 73.779 1.00 91.81 72 GLN A O 1
ATOM 540 N N . PRO A 1 73 ? -44.666 -12.127 72.228 1.00 93.19 73 PRO A N 1
ATOM 541 C CA . PRO A 1 73 ? -43.298 -12.611 72.407 1.00 93.19 73 PRO A CA 1
ATOM 542 C C . PRO A 1 73 ? -42.818 -12.474 73.859 1.00 93.19 73 PRO A C 1
ATOM 544 O O . PRO A 1 73 ? -43.199 -11.544 74.576 1.00 93.19 73 PRO A O 1
ATOM 547 N N . THR A 1 74 ? -41.974 -13.400 74.304 1.00 91.56 74 THR A N 1
ATOM 548 C CA . THR A 1 74 ? -41.176 -13.271 75.531 1.00 91.56 74 THR A CA 1
ATOM 549 C C . THR A 1 74 ? -40.163 -12.131 75.408 1.00 91.56 74 THR A C 1
ATOM 551 O O . THR A 1 74 ? -39.877 -11.634 74.319 1.00 91.56 74 THR A O 1
ATOM 554 N N . THR A 1 75 ? -39.558 -11.731 76.526 1.00 91.75 75 THR A N 1
ATOM 555 C CA . THR A 1 75 ? -38.489 -10.718 76.542 1.00 91.75 75 THR A CA 1
ATOM 556 C C . THR A 1 75 ? -37.291 -11.120 75.676 1.00 91.75 75 THR A C 1
ATOM 558 O O . THR A 1 75 ? -36.740 -10.281 74.964 1.00 91.75 75 THR A O 1
ATOM 561 N N . THR A 1 76 ? -36.918 -12.403 75.676 1.00 94.75 76 THR A N 1
ATOM 562 C CA . THR A 1 76 ? -35.850 -12.949 74.825 1.00 94.75 76 THR A CA 1
ATOM 563 C C . THR A 1 76 ? -36.216 -12.893 73.342 1.00 94.75 76 THR A C 1
ATOM 565 O O . THR A 1 76 ? -35.423 -12.409 72.536 1.00 94.75 76 THR A O 1
ATOM 568 N N . GLU A 1 77 ? -37.424 -13.325 72.969 1.00 96.12 77 GLU A N 1
ATOM 569 C CA . GLU A 1 77 ? -37.896 -13.268 71.577 1.00 96.12 77 GLU A CA 1
ATOM 570 C C . GLU A 1 77 ? -38.017 -11.824 71.082 1.00 96.12 77 GLU A C 1
ATOM 572 O O . GLU A 1 77 ? -37.595 -11.516 69.967 1.00 96.12 77 GLU A O 1
ATOM 577 N N . GLN A 1 78 ? -38.498 -10.910 71.930 1.00 95.81 78 GLN A N 1
ATOM 578 C CA . GLN A 1 78 ? -38.510 -9.482 71.629 1.00 95.81 78 GLN A CA 1
ATOM 579 C C . GLN A 1 78 ? -37.087 -8.933 71.444 1.00 95.81 78 GLN A C 1
ATOM 581 O O . GLN A 1 78 ? -36.865 -8.094 70.575 1.00 95.81 78 GLN A O 1
ATOM 586 N N . GLY A 1 79 ? -36.102 -9.435 72.194 1.00 96.94 79 GLY A N 1
ATOM 587 C CA . GLY A 1 79 ? -34.686 -9.125 71.985 1.00 96.94 79 GLY A CA 1
ATOM 588 C C . GLY A 1 79 ? -34.170 -9.562 70.608 1.00 96.94 79 GLY A C 1
ATOM 589 O O . GLY A 1 79 ? -33.470 -8.795 69.940 1.00 96.94 79 GLY A O 1
ATOM 590 N N . HIS A 1 80 ? -34.564 -10.747 70.130 1.00 96.81 80 HIS A N 1
ATOM 591 C CA . HIS A 1 80 ? -34.249 -11.193 68.767 1.00 96.81 80 HIS A CA 1
ATOM 592 C C . HIS A 1 80 ? -34.930 -10.311 67.708 1.00 96.81 80 HIS A C 1
ATOM 594 O O . HIS A 1 80 ? -34.277 -9.890 66.753 1.00 96.81 80 HIS A O 1
ATOM 600 N N . ILE A 1 81 ? -36.209 -9.962 67.902 1.00 96.75 81 ILE A N 1
ATOM 601 C CA . ILE A 1 81 ? -36.954 -9.054 67.011 1.00 96.75 81 ILE A CA 1
ATOM 602 C C . ILE A 1 81 ? -36.266 -7.686 66.938 1.00 96.75 81 ILE A C 1
ATOM 604 O O . ILE A 1 81 ? -36.028 -7.164 65.849 1.00 96.75 81 ILE A O 1
ATOM 608 N N . ASN A 1 82 ? -35.879 -7.127 68.085 1.00 97.12 82 ASN A N 1
ATOM 609 C CA . ASN A 1 82 ? -35.177 -5.848 68.160 1.00 97.12 82 ASN A CA 1
ATOM 610 C C . ASN A 1 82 ? -33.803 -5.916 67.478 1.00 97.12 82 ASN A C 1
ATOM 612 O O . ASN A 1 82 ? -33.402 -4.959 66.821 1.00 97.12 82 ASN A O 1
ATOM 616 N N . THR A 1 83 ? -33.105 -7.053 67.573 1.00 96.94 83 THR A N 1
ATOM 617 C CA . THR A 1 83 ? -31.832 -7.278 66.867 1.00 96.94 83 THR A CA 1
ATOM 618 C C . THR A 1 83 ? -32.023 -7.223 65.350 1.00 96.94 83 THR A C 1
ATOM 620 O O . THR A 1 83 ? -31.284 -6.518 64.663 1.00 96.94 83 THR A O 1
ATOM 623 N N . VAL A 1 84 ? -33.049 -7.900 64.822 1.00 95.88 84 VAL A N 1
ATOM 624 C CA . VAL A 1 84 ? -33.388 -7.864 63.388 1.00 95.88 84 VAL A CA 1
ATOM 625 C C . VAL A 1 84 ? -33.820 -6.460 62.955 1.00 95.88 84 VAL A C 1
ATOM 627 O O . VAL A 1 84 ? -33.399 -5.974 61.906 1.00 95.88 84 VAL A O 1
ATOM 630 N N . SER A 1 85 ? -34.602 -5.761 63.780 1.00 96.38 85 SER A N 1
ATOM 631 C CA . SER A 1 85 ? -34.960 -4.362 63.529 1.00 96.38 85 SER A CA 1
ATOM 632 C C . SER A 1 85 ? -33.724 -3.457 63.489 1.00 96.38 85 SER A C 1
ATOM 634 O O . SER A 1 85 ? -33.641 -2.563 62.648 1.00 96.38 85 SER A O 1
ATOM 636 N N . GLY A 1 86 ? -32.743 -3.698 64.363 1.00 96.94 86 GLY A N 1
ATOM 637 C CA . GLY A 1 86 ? -31.508 -2.921 64.452 1.00 96.94 86 GLY A CA 1
ATOM 638 C C . GLY A 1 86 ? -30.619 -3.015 63.209 1.00 96.94 86 GLY A C 1
ATOM 639 O O . GLY A 1 86 ? -29.860 -2.089 62.934 1.00 96.94 86 GLY A O 1
ATOM 640 N N . ILE A 1 87 ? -30.736 -4.086 62.415 1.00 97.19 87 ILE A N 1
ATOM 641 C CA . ILE A 1 87 ? -29.961 -4.251 61.174 1.00 97.19 87 ILE A CA 1
ATOM 642 C C . ILE A 1 87 ? -30.673 -3.720 59.924 1.00 97.19 87 ILE A C 1
ATOM 644 O O . ILE A 1 87 ? -30.109 -3.810 58.834 1.00 97.19 87 ILE A O 1
ATOM 648 N N . GLN A 1 88 ? -31.870 -3.134 60.040 1.00 96.50 88 GLN A N 1
ATOM 649 C CA . GLN A 1 88 ? -32.627 -2.623 58.889 1.00 96.50 88 GLN A CA 1
ATOM 650 C C . GLN A 1 88 ? -31.803 -1.641 58.035 1.00 96.50 88 GLN A C 1
ATOM 652 O O . GLN A 1 88 ? -31.754 -1.767 56.812 1.00 96.50 88 GLN A O 1
ATOM 657 N N . ALA A 1 89 ? -31.093 -0.703 58.671 1.00 95.38 89 ALA A N 1
ATOM 658 C CA . ALA A 1 89 ? -30.222 0.247 57.974 1.00 95.38 89 ALA A CA 1
ATOM 659 C C . ALA A 1 89 ? -29.040 -0.442 57.260 1.00 95.38 89 ALA A C 1
ATOM 661 O O . ALA A 1 89 ? -28.652 -0.041 56.158 1.00 95.38 89 ALA A O 1
ATOM 662 N N . ASN A 1 90 ? -28.497 -1.512 57.850 1.00 95.94 90 ASN A N 1
ATOM 663 C CA . ASN A 1 90 ? -27.426 -2.302 57.241 1.00 95.94 90 ASN A CA 1
ATOM 664 C C . ASN A 1 90 ? -27.925 -3.028 55.987 1.00 95.94 90 ASN A C 1
ATOM 666 O O . ASN A 1 90 ? -27.234 -3.020 54.972 1.00 95.94 90 ASN A O 1
ATOM 670 N N . VAL A 1 91 ? -29.133 -3.602 56.021 1.00 95.94 91 VAL A N 1
ATOM 671 C CA . VAL A 1 91 ? -29.746 -4.268 54.857 1.00 95.94 91 VAL A CA 1
ATOM 672 C C . VAL A 1 91 ? -29.910 -3.289 53.692 1.00 95.94 91 VAL A C 1
ATOM 674 O O . VAL A 1 91 ? -29.521 -3.603 52.567 1.00 95.94 91 VAL A O 1
ATOM 677 N N . THR A 1 92 ? -30.393 -2.072 53.957 1.00 94.25 92 THR A N 1
ATOM 678 C CA . THR A 1 92 ? -30.487 -1.012 52.939 1.00 94.25 92 THR A CA 1
ATOM 679 C C . THR A 1 92 ? -29.112 -0.620 52.390 1.00 94.25 92 THR A C 1
ATOM 681 O O . THR A 1 92 ? -28.949 -0.457 51.180 1.00 94.25 92 THR A O 1
ATOM 684 N N . THR A 1 93 ? -28.099 -0.520 53.256 1.00 95.38 93 THR A N 1
ATOM 685 C CA . THR A 1 93 ? -26.715 -0.228 52.845 1.00 95.38 93 THR A CA 1
ATOM 686 C C . THR A 1 93 ? -26.166 -1.317 51.919 1.00 95.38 93 THR A C 1
ATOM 688 O O . THR A 1 93 ? -25.611 -1.011 50.864 1.00 95.38 93 THR A O 1
ATOM 691 N N . VAL A 1 94 ? -26.372 -2.594 52.261 1.00 95.81 94 VAL A N 1
ATOM 692 C CA . VAL A 1 94 ? -25.955 -3.744 51.440 1.00 95.81 94 VAL A CA 1
ATOM 693 C C . VAL A 1 94 ? -26.665 -3.756 50.083 1.00 95.81 94 VAL A C 1
ATOM 695 O O . VAL A 1 94 ? -26.019 -4.004 49.065 1.00 95.81 94 VAL A O 1
ATOM 698 N N . ALA A 1 95 ? -27.959 -3.427 50.033 1.00 93.81 95 ALA A N 1
ATOM 699 C CA . ALA A 1 95 ? -28.691 -3.303 48.771 1.00 93.81 95 ALA A CA 1
ATOM 700 C C . ALA A 1 95 ? -28.086 -2.217 47.857 1.00 93.81 95 ALA A C 1
ATOM 702 O O . ALA A 1 95 ? -27.909 -2.444 46.660 1.00 93.81 95 ALA A O 1
ATOM 703 N N . GLY A 1 96 ? -27.682 -1.072 48.419 1.00 92.62 96 GLY A N 1
ATOM 704 C CA . GLY A 1 96 ? -26.958 -0.032 47.678 1.00 92.62 96 GLY A CA 1
ATOM 705 C C . GLY A 1 96 ? -25.584 -0.494 47.174 1.00 92.62 96 GLY A C 1
ATOM 706 O O . GLY A 1 96 ? -25.223 -0.243 46.023 1.00 92.62 96 GLY A O 1
ATOM 707 N N . ILE A 1 97 ? -24.832 -1.233 47.996 1.00 95.81 97 ILE A N 1
ATOM 708 C CA . ILE A 1 97 ? -23.547 -1.829 47.591 1.00 95.81 97 ILE A CA 1
ATOM 709 C C . ILE A 1 97 ? -23.737 -2.799 46.416 1.00 95.81 97 ILE A C 1
ATOM 711 O O . ILE A 1 97 ? -22.926 -2.785 45.495 1.00 95.81 97 ILE A O 1
ATOM 715 N N . SER A 1 98 ? -24.809 -3.595 46.392 1.00 95.50 98 SER A N 1
ATOM 716 C CA . SER A 1 98 ? -25.101 -4.524 45.287 1.00 95.50 98 SER A CA 1
ATOM 717 C C . SER A 1 98 ? -25.240 -3.817 43.929 1.00 95.50 98 SER A C 1
ATOM 719 O O . SER A 1 98 ? -24.695 -4.286 42.922 1.00 95.50 98 SER A O 1
ATOM 721 N N . ALA A 1 99 ? -25.880 -2.644 43.901 1.00 92.00 99 ALA A N 1
ATOM 722 C CA . ALA A 1 99 ? -25.954 -1.819 42.697 1.00 92.00 99 ALA A CA 1
ATOM 723 C C . ALA A 1 99 ? -24.559 -1.333 42.261 1.00 92.00 99 ALA A C 1
ATOM 725 O O . ALA A 1 99 ? -24.192 -1.459 41.092 1.00 92.00 99 ALA A O 1
ATOM 726 N N . ASN A 1 100 ? -23.741 -0.864 43.209 1.00 93.88 100 ASN A N 1
ATOM 727 C CA . ASN A 1 100 ? -22.367 -0.439 42.930 1.00 93.88 100 ASN A CA 1
ATOM 728 C C . ASN A 1 100 ? -21.495 -1.592 42.407 1.00 93.88 100 ASN A C 1
ATOM 730 O O . ASN A 1 100 ? -20.741 -1.400 41.457 1.00 93.88 100 ASN A O 1
ATOM 734 N N . VAL A 1 101 ? -21.618 -2.795 42.976 1.00 96.50 101 VAL A N 1
ATOM 735 C CA . VAL A 1 101 ? -20.892 -3.996 42.523 1.00 96.50 101 VAL A CA 1
ATOM 736 C C . VAL A 1 101 ? -21.259 -4.351 41.081 1.00 96.50 101 VAL A C 1
ATOM 738 O O . VAL A 1 101 ? -20.379 -4.686 40.290 1.00 96.50 101 VAL A O 1
ATOM 741 N N . THR A 1 102 ? -22.532 -4.210 40.708 1.00 94.62 102 THR A N 1
ATOM 742 C CA . THR A 1 102 ? -22.985 -4.426 39.325 1.00 94.62 102 THR A CA 1
ATOM 743 C C . THR A 1 102 ? -22.348 -3.414 38.367 1.00 94.62 102 THR A C 1
ATOM 745 O O . THR A 1 102 ? -21.841 -3.794 37.310 1.00 94.62 102 THR A O 1
ATOM 748 N N . THR A 1 103 ? -22.281 -2.138 38.759 1.00 94.75 103 THR A N 1
ATOM 749 C CA . THR A 1 103 ? -21.569 -1.097 37.997 1.00 94.75 103 THR A CA 1
ATOM 750 C C . THR A 1 103 ? -20.079 -1.419 37.847 1.00 94.75 103 THR A C 1
ATOM 752 O O . THR A 1 103 ? -19.534 -1.325 36.747 1.00 94.75 103 THR A O 1
ATOM 755 N N . VAL A 1 104 ? -19.416 -1.849 38.926 1.00 96.31 104 VAL A N 1
ATOM 756 C CA . VAL A 1 104 ? -17.994 -2.233 38.910 1.00 96.31 104 VAL A CA 1
ATOM 757 C C . VAL A 1 104 ? -17.743 -3.422 37.978 1.00 96.31 104 VAL A C 1
ATOM 759 O O . VAL A 1 104 ? -16.762 -3.408 37.236 1.00 96.31 104 VAL A O 1
ATOM 762 N N . ALA A 1 105 ? -18.636 -4.415 37.939 1.00 94.69 105 ALA A N 1
ATOM 763 C CA . ALA A 1 105 ? -18.530 -5.535 37.003 1.00 94.69 105 ALA A CA 1
ATOM 764 C C . ALA A 1 105 ? -18.568 -5.068 35.533 1.00 94.69 105 ALA A C 1
ATOM 766 O O . ALA A 1 105 ? -17.761 -5.520 34.719 1.00 94.69 105 ALA A O 1
ATOM 767 N N . GLY A 1 106 ? -19.436 -4.104 35.203 1.00 95.12 106 GLY A N 1
ATOM 768 C CA . GLY A 1 106 ? -19.463 -3.473 33.877 1.00 95.12 106 GLY A CA 1
ATOM 769 C C . GLY A 1 106 ? -18.169 -2.715 33.544 1.00 95.12 106 GLY A C 1
ATOM 770 O O . GLY A 1 106 ? -17.616 -2.870 32.454 1.00 95.12 106 GLY A O 1
ATOM 771 N N . ILE A 1 107 ? -17.627 -1.949 34.498 1.00 96.56 107 ILE A N 1
ATOM 772 C CA . ILE A 1 107 ? -16.331 -1.259 34.346 1.00 96.56 107 ILE A CA 1
ATOM 773 C C . ILE A 1 107 ? -15.189 -2.262 34.113 1.00 96.56 107 ILE A C 1
ATOM 775 O O . ILE A 1 107 ? -14.304 -2.011 33.290 1.00 96.56 107 ILE A O 1
ATOM 779 N N . SER A 1 108 ? -15.213 -3.412 34.792 1.00 96.56 108 SER A N 1
ATOM 780 C CA . SER A 1 108 ? -14.223 -4.476 34.601 1.00 96.56 108 SER A CA 1
ATOM 781 C C . SER A 1 108 ? -14.238 -5.010 33.166 1.00 96.56 108 SER A C 1
ATOM 783 O O . SER A 1 108 ? -13.177 -5.149 32.561 1.00 96.56 108 SER A O 1
ATOM 785 N N . ALA A 1 109 ? -15.420 -5.250 32.591 1.00 94.56 109 ALA A N 1
ATOM 786 C CA . ALA A 1 109 ? -15.551 -5.699 31.202 1.00 94.56 109 ALA A CA 1
ATOM 787 C C . ALA A 1 109 ? -15.012 -4.659 30.198 1.00 94.56 109 ALA A C 1
ATOM 789 O O . ALA A 1 109 ? -14.297 -5.001 29.249 1.00 94.56 109 ALA A O 1
ATOM 790 N N . ASN A 1 110 ? -15.280 -3.372 30.443 1.00 95.44 110 ASN A N 1
ATOM 791 C CA . ASN A 1 110 ? -14.725 -2.284 29.634 1.00 95.44 110 ASN A CA 1
ATOM 792 C C . ASN A 1 110 ? -13.195 -2.223 29.743 1.00 95.44 110 ASN A C 1
ATOM 794 O O . ASN A 1 110 ? -12.513 -2.077 28.732 1.00 95.44 110 ASN A O 1
ATOM 798 N N . THR A 1 111 ? -12.641 -2.401 30.945 1.00 97.19 111 THR A N 1
ATOM 799 C CA . THR A 1 111 ? -11.186 -2.426 31.177 1.00 97.19 111 THR A CA 1
ATOM 800 C C . THR A 1 111 ? -10.504 -3.550 30.392 1.00 97.19 111 THR A C 1
ATOM 802 O O . THR A 1 111 ? -9.457 -3.326 29.786 1.00 97.19 111 THR A O 1
ATOM 805 N N . THR A 1 112 ? -11.112 -4.739 30.323 1.00 95.25 112 THR A N 1
ATOM 806 C CA . THR A 1 112 ? -10.604 -5.845 29.493 1.00 95.25 112 THR A CA 1
ATOM 807 C C . THR A 1 112 ? -10.590 -5.485 28.006 1.00 95.25 112 THR A C 1
ATOM 809 O O . THR A 1 112 ? -9.608 -5.760 27.317 1.00 95.25 112 THR A O 1
ATOM 812 N N . THR A 1 113 ? -11.634 -4.812 27.512 1.00 95.69 113 THR A N 1
ATOM 813 C CA . THR A 1 113 ? -11.677 -4.312 26.125 1.00 95.69 113 THR A CA 1
ATOM 814 C C . THR A 1 113 ? -10.557 -3.303 25.858 1.00 95.69 113 THR A C 1
ATOM 816 O O . THR A 1 113 ? -9.845 -3.410 24.859 1.00 95.69 113 THR A O 1
ATOM 819 N N . VAL A 1 114 ? -10.350 -2.351 26.774 1.00 96.56 114 VAL A N 1
ATOM 820 C CA . VAL A 1 114 ? -9.287 -1.336 26.677 1.00 96.56 114 VAL A CA 1
ATOM 821 C C . VAL A 1 114 ? -7.897 -1.979 26.656 1.00 96.56 114 VAL A C 1
ATOM 823 O O . VAL A 1 114 ? -7.049 -1.555 25.873 1.00 96.56 114 VAL A O 1
ATOM 826 N N . ALA A 1 115 ? -7.662 -3.034 27.443 1.00 94.31 115 ALA A N 1
ATOM 827 C CA . ALA A 1 115 ? -6.396 -3.768 27.419 1.00 94.31 115 ALA A CA 1
ATOM 828 C C . ALA A 1 115 ? -6.107 -4.388 26.037 1.00 94.31 115 ALA A C 1
ATOM 830 O O . ALA A 1 115 ? -4.978 -4.313 25.553 1.00 94.31 115 ALA A O 1
ATOM 831 N N . GLY A 1 116 ? -7.129 -4.928 25.361 1.00 94.00 116 GLY A N 1
ATOM 832 C CA . GLY A 1 116 ? -7.006 -5.419 23.984 1.00 94.00 116 GLY A CA 1
ATOM 833 C C . GLY A 1 116 ? -6.676 -4.309 22.980 1.00 94.00 116 GLY A C 1
ATOM 834 O O . GLY A 1 116 ? -5.775 -4.461 22.156 1.00 94.00 116 GLY A O 1
ATOM 835 N N . ILE A 1 117 ? -7.345 -3.155 23.089 1.00 97.12 117 ILE A N 1
ATOM 836 C CA . ILE A 1 117 ? -7.053 -1.972 22.259 1.00 97.12 117 ILE A CA 1
ATOM 837 C C . ILE A 1 117 ? -5.610 -1.498 22.475 1.00 97.12 117 ILE A C 1
ATOM 839 O O . ILE A 1 117 ? -4.928 -1.180 21.503 1.00 97.12 117 ILE A O 1
ATOM 843 N N . SER A 1 118 ? -5.120 -1.501 23.719 1.00 97.56 118 SER A N 1
ATOM 844 C CA . SER A 1 118 ? -3.736 -1.132 24.034 1.00 97.56 118 SER A CA 1
ATOM 845 C C . SER A 1 118 ? -2.729 -1.996 23.274 1.00 97.56 118 SER A C 1
ATOM 847 O O . SER A 1 118 ? -1.744 -1.458 22.777 1.00 97.56 118 SER A O 1
ATOM 849 N N . GLY A 1 119 ? -2.982 -3.303 23.135 1.00 96.56 119 GLY A N 1
ATOM 850 C CA . GLY A 1 119 ? -2.133 -4.190 22.336 1.00 96.56 119 GLY A CA 1
ATOM 851 C C . GLY A 1 119 ? -2.067 -3.760 20.869 1.00 96.56 119 GLY A C 1
ATOM 852 O O . GLY A 1 119 ? -0.978 -3.594 20.322 1.00 96.56 119 GLY A O 1
ATOM 853 N N . ASN A 1 120 ? -3.222 -3.476 20.260 1.00 96.62 120 ASN A N 1
ATOM 854 C CA . ASN A 1 120 ? -3.288 -2.994 18.877 1.00 96.62 120 ASN A CA 1
ATOM 855 C C . ASN A 1 120 ? -2.572 -1.646 18.697 1.00 96.62 120 ASN A C 1
ATOM 857 O O . ASN A 1 120 ? -1.863 -1.454 17.712 1.00 96.62 120 ASN A O 1
ATOM 861 N N . VAL A 1 121 ? -2.721 -0.719 19.651 1.00 98.06 121 VAL A N 1
ATOM 862 C CA . VAL A 1 121 ? -2.026 0.579 19.630 1.00 98.06 121 VAL A CA 1
ATOM 863 C C . VAL A 1 121 ? -0.510 0.388 19.686 1.00 98.06 121 VAL A C 1
ATOM 865 O O . VAL A 1 121 ? 0.208 1.050 18.940 1.00 98.06 121 VAL A O 1
ATOM 868 N N . THR A 1 122 ? -0.008 -0.542 20.504 1.00 97.25 122 THR A N 1
ATOM 869 C CA . THR A 1 122 ? 1.422 -0.882 20.535 1.00 97.25 122 THR A CA 1
ATOM 870 C C . THR A 1 122 ? 1.899 -1.451 19.198 1.00 97.25 122 THR A C 1
ATOM 872 O O . THR A 1 122 ? 2.956 -1.046 18.719 1.00 97.25 122 THR A O 1
ATOM 875 N N . THR A 1 123 ? 1.122 -2.329 18.555 1.00 97.25 123 THR A N 1
ATOM 876 C CA . THR A 1 123 ? 1.443 -2.831 17.208 1.00 97.25 123 THR A CA 1
ATOM 877 C C . THR A 1 123 ? 1.506 -1.701 16.180 1.00 97.25 123 THR A C 1
ATOM 879 O O . THR A 1 123 ? 2.468 -1.628 15.421 1.00 97.25 123 THR A O 1
ATOM 882 N N . VAL A 1 124 ? 0.529 -0.787 16.181 1.00 97.19 124 VAL A N 1
ATOM 883 C CA . VAL A 1 124 ? 0.511 0.378 15.277 1.00 97.19 124 VAL A CA 1
ATOM 884 C C . VAL A 1 124 ? 1.706 1.300 15.530 1.00 97.19 124 VAL A C 1
ATOM 886 O O . VAL A 1 124 ? 2.336 1.763 14.583 1.00 97.19 124 VAL A O 1
ATOM 889 N N .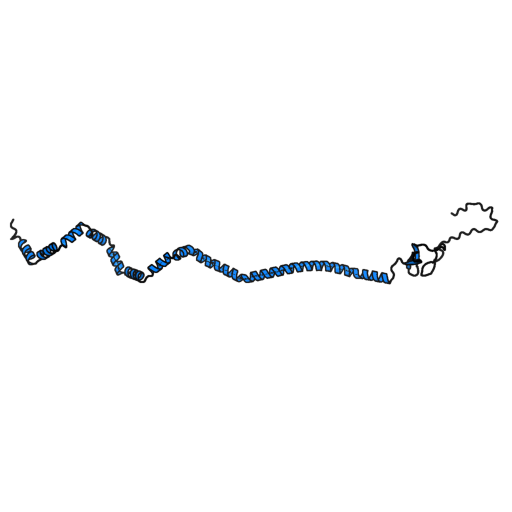 ALA A 1 125 ? 2.066 1.535 16.794 1.00 97.44 125 ALA A N 1
ATOM 890 C CA . ALA A 1 125 ? 3.248 2.320 17.139 1.00 97.44 125 ALA A CA 1
ATOM 891 C C . ALA A 1 125 ? 4.541 1.671 16.613 1.00 97.44 125 ALA A C 1
ATOM 893 O O . ALA A 1 125 ? 5.413 2.380 16.114 1.00 97.44 125 ALA A O 1
ATOM 894 N N . GLY A 1 126 ? 4.635 0.338 16.671 1.00 97.62 126 GLY A N 1
ATOM 895 C CA . GLY A 1 126 ? 5.783 -0.425 16.177 1.00 97.62 126 GLY A CA 1
ATOM 896 C C . GLY A 1 126 ? 6.026 -0.308 14.669 1.00 97.62 126 GLY A C 1
ATOM 897 O O . GLY A 1 126 ? 7.174 -0.386 14.255 1.00 97.62 126 GLY A O 1
ATOM 898 N N . ILE A 1 127 ? 4.984 -0.069 13.864 1.00 98.06 127 ILE A N 1
ATOM 899 C CA . ILE A 1 127 ? 5.095 0.081 12.397 1.00 98.06 127 ILE A CA 1
ATOM 900 C C . ILE A 1 127 ? 5.118 1.544 11.927 1.00 98.06 127 ILE A C 1
ATOM 902 O O . ILE A 1 127 ? 5.177 1.814 10.731 1.00 98.06 127 ILE A O 1
ATOM 906 N N . SER A 1 128 ? 5.047 2.512 12.845 1.00 98.12 128 SER A N 1
ATOM 907 C CA . SER A 1 128 ? 4.932 3.939 12.504 1.00 98.12 128 SER A CA 1
ATOM 908 C C . SER A 1 128 ? 6.141 4.465 11.711 1.00 98.12 128 SER A C 1
ATOM 910 O O . SER A 1 128 ? 5.989 5.233 10.755 1.00 98.12 128 SER A O 1
ATOM 912 N N . SER A 1 129 ? 7.351 4.010 12.061 1.00 97.56 129 SER A N 1
ATOM 913 C CA . SER A 1 129 ? 8.575 4.327 11.313 1.00 97.56 129 SER A CA 1
ATOM 914 C C . SER A 1 129 ? 8.540 3.766 9.897 1.00 97.56 129 SER A C 1
ATOM 916 O O . SER A 1 129 ? 8.908 4.465 8.958 1.00 97.56 129 SER A O 1
ATOM 918 N N . ASP A 1 130 ? 8.048 2.539 9.741 1.00 97.75 130 ASP A N 1
ATOM 919 C CA . ASP A 1 130 ? 8.006 1.842 8.456 1.00 97.75 130 ASP A CA 1
ATOM 920 C C . ASP A 1 130 ? 7.003 2.514 7.516 1.00 97.75 130 ASP A C 1
ATOM 922 O O . ASP A 1 130 ? 7.302 2.747 6.349 1.00 97.75 130 ASP A O 1
ATOM 926 N N . VAL A 1 131 ? 5.842 2.927 8.039 1.00 97.81 131 VAL A N 1
ATOM 927 C CA . VAL A 1 131 ? 4.857 3.724 7.287 1.00 97.81 131 VAL A CA 1
ATOM 928 C C . VAL A 1 131 ? 5.468 5.043 6.808 1.00 97.81 131 VAL A C 1
ATOM 930 O O . VAL A 1 131 ? 5.236 5.454 5.672 1.00 97.81 131 VAL A O 1
ATOM 933 N N . THR A 1 132 ? 6.271 5.697 7.650 1.00 96.81 132 THR A N 1
ATOM 934 C CA . THR A 1 132 ? 6.961 6.941 7.280 1.00 96.81 132 THR A CA 1
ATOM 935 C C . THR A 1 132 ? 8.026 6.697 6.205 1.00 96.81 132 THR A C 1
ATOM 937 O O . THR A 1 132 ? 8.144 7.500 5.282 1.00 96.81 132 THR A O 1
ATOM 940 N N . ALA A 1 133 ? 8.765 5.586 6.281 1.00 96.69 133 ALA A N 1
ATOM 941 C CA . ALA A 1 133 ? 9.754 5.204 5.272 1.00 96.69 133 ALA A CA 1
ATOM 942 C C . ALA A 1 133 ? 9.097 4.918 3.911 1.00 96.69 133 ALA A C 1
ATOM 944 O O . ALA A 1 133 ? 9.483 5.512 2.911 1.00 96.69 133 ALA A O 1
ATOM 945 N N . VAL A 1 134 ? 8.026 4.120 3.885 1.00 97.00 134 VAL A N 1
ATOM 946 C CA . VAL A 1 134 ? 7.262 3.842 2.655 1.00 97.00 134 VAL A CA 1
ATOM 947 C C . VAL A 1 134 ? 6.677 5.126 2.052 1.00 97.00 134 VAL A C 1
ATOM 949 O O . VAL A 1 134 ? 6.626 5.281 0.832 1.00 97.00 134 VAL A O 1
ATOM 952 N N . ALA A 1 135 ? 6.244 6.075 2.888 1.00 96.31 135 ALA A N 1
ATOM 953 C CA . ALA A 1 135 ? 5.778 7.375 2.411 1.00 96.31 135 ALA A CA 1
ATOM 954 C C . ALA A 1 135 ? 6.900 8.202 1.754 1.00 96.31 135 ALA A C 1
ATOM 956 O O . ALA A 1 135 ? 6.625 8.938 0.806 1.00 96.31 135 ALA A O 1
ATOM 957 N N . ALA A 1 136 ? 8.146 8.075 2.221 1.00 95.81 136 ALA A N 1
ATOM 958 C CA . ALA A 1 136 ? 9.303 8.693 1.577 1.00 95.81 136 ALA A CA 1
ATOM 959 C C . ALA A 1 136 ? 9.627 8.018 0.230 1.00 95.81 136 ALA A C 1
ATOM 961 O O . ALA A 1 136 ? 9.795 8.722 -0.768 1.00 95.81 136 ALA A O 1
ATOM 962 N N . ASP A 1 137 ? 9.591 6.681 0.169 1.00 97.44 137 ASP A N 1
ATOM 963 C CA . ASP A 1 137 ? 9.842 5.906 -1.059 1.00 97.44 137 ASP A CA 1
ATOM 964 C C . ASP A 1 137 ? 8.888 6.289 -2.202 1.00 97.44 137 ASP A C 1
ATOM 966 O O . ASP A 1 137 ? 9.259 6.249 -3.375 1.00 97.44 137 ASP A O 1
ATOM 970 N N . ALA A 1 138 ? 7.655 6.704 -1.890 1.00 97.12 138 ALA A N 1
ATOM 971 C CA . ALA A 1 138 ? 6.682 7.134 -2.893 1.00 97.12 138 ALA A CA 1
ATOM 972 C C . ALA A 1 138 ? 7.188 8.303 -3.764 1.00 97.12 138 ALA A C 1
ATOM 974 O O . ALA A 1 138 ? 6.856 8.373 -4.950 1.00 97.12 138 ALA A O 1
ATOM 975 N N . SER A 1 139 ? 8.008 9.200 -3.202 1.00 94.88 139 SER A N 1
ATOM 976 C CA . SER A 1 139 ? 8.630 10.298 -3.953 1.00 94.88 139 SER A CA 1
ATOM 977 C C . SER A 1 139 ? 9.686 9.778 -4.930 1.00 94.88 139 SER A C 1
ATOM 979 O O . SER A 1 139 ? 9.683 10.152 -6.105 1.00 94.88 139 SER A O 1
ATOM 981 N N . ASP A 1 140 ? 10.557 8.882 -4.467 1.00 95.88 140 ASP A N 1
ATOM 982 C CA . ASP A 1 140 ? 11.631 8.304 -5.280 1.00 95.88 140 ASP A CA 1
ATOM 983 C C . ASP A 1 140 ? 11.067 7.429 -6.406 1.00 95.88 140 ASP A C 1
ATOM 985 O O . ASP A 1 140 ? 11.452 7.567 -7.570 1.00 95.88 140 ASP A O 1
ATOM 989 N N . ILE A 1 141 ? 10.070 6.595 -6.092 1.00 97.62 141 ILE A N 1
ATOM 990 C CA . ILE A 1 141 ? 9.330 5.800 -7.079 1.00 97.62 141 ILE A CA 1
ATOM 991 C C . ILE A 1 141 ? 8.659 6.719 -8.104 1.00 97.62 141 ILE A C 1
ATOM 993 O O . ILE A 1 141 ? 8.713 6.437 -9.300 1.00 97.62 141 ILE A O 1
ATOM 997 N N . GLY A 1 142 ? 8.061 7.832 -7.667 1.00 97.19 142 GLY A N 1
ATOM 998 C CA . GLY A 1 142 ? 7.474 8.831 -8.560 1.00 97.19 142 GLY A CA 1
ATOM 999 C C . GLY A 1 142 ? 8.495 9.439 -9.528 1.00 97.19 142 GLY A C 1
ATOM 1000 O O . GLY A 1 142 ? 8.212 9.567 -10.721 1.00 97.19 142 GLY A O 1
ATOM 1001 N N . ALA A 1 143 ? 9.702 9.751 -9.046 1.00 96.88 143 ALA A N 1
ATOM 1002 C CA . ALA A 1 143 ? 10.788 10.264 -9.878 1.00 96.88 143 ALA A CA 1
ATOM 1003 C C . ALA A 1 143 ? 11.252 9.235 -10.923 1.00 96.88 143 ALA A C 1
ATOM 1005 O O . ALA A 1 143 ? 11.420 9.583 -12.093 1.00 96.88 143 ALA A O 1
ATOM 1006 N N . VAL A 1 144 ? 11.398 7.964 -10.534 1.00 97.12 144 VAL A N 1
ATOM 1007 C CA . VAL A 1 144 ? 11.750 6.869 -11.456 1.00 97.12 144 VAL A CA 1
ATOM 1008 C C . VAL A 1 144 ? 10.632 6.617 -12.471 1.00 97.12 144 VAL A C 1
ATOM 1010 O O . VAL A 1 144 ? 10.900 6.495 -13.665 1.00 97.12 144 VAL A O 1
ATOM 1013 N N . ALA A 1 145 ? 9.370 6.600 -12.036 1.00 97.69 145 ALA A N 1
ATOM 1014 C CA . ALA A 1 145 ? 8.216 6.413 -12.914 1.00 97.69 145 ALA A CA 1
ATOM 1015 C C . ALA A 1 145 ? 8.108 7.527 -13.969 1.00 97.69 145 ALA A C 1
ATOM 1017 O O . ALA A 1 145 ? 7.800 7.255 -15.129 1.00 97.69 145 ALA A O 1
ATOM 1018 N N . ALA A 1 146 ? 8.446 8.770 -13.612 1.00 98.06 146 ALA A N 1
ATOM 1019 C CA . ALA A 1 146 ? 8.517 9.884 -14.557 1.00 98.06 146 ALA A CA 1
ATOM 1020 C C . ALA A 1 146 ? 9.623 9.727 -15.623 1.00 98.06 146 ALA A C 1
ATOM 1022 O O . ALA A 1 146 ? 9.626 10.471 -16.604 1.00 98.06 146 ALA A O 1
ATOM 1023 N N . LYS A 1 147 ? 10.561 8.786 -15.445 1.00 98.06 147 LYS A N 1
ATOM 1024 C CA . LYS A 1 147 ? 11.623 8.426 -16.401 1.00 98.06 147 LYS A CA 1
ATOM 1025 C C . LYS A 1 147 ? 11.322 7.135 -17.177 1.00 98.06 147 LYS A C 1
ATOM 1027 O O . LYS A 1 147 ? 12.217 6.586 -17.815 1.00 98.06 147 LYS A O 1
ATOM 1032 N N . ALA A 1 148 ? 10.092 6.611 -17.125 1.00 97.38 148 ALA A N 1
ATOM 1033 C CA . ALA A 1 148 ? 9.751 5.320 -17.732 1.00 97.38 148 ALA A CA 1
ATOM 1034 C C . ALA A 1 148 ? 10.078 5.242 -19.235 1.00 97.38 148 ALA A C 1
ATOM 1036 O O . ALA A 1 148 ? 10.521 4.199 -19.712 1.00 97.38 148 ALA A O 1
ATOM 1037 N N . THR A 1 149 ? 9.911 6.339 -19.979 1.00 97.25 149 THR A N 1
ATOM 1038 C CA . THR A 1 149 ? 10.257 6.397 -21.407 1.00 97.25 149 THR A CA 1
ATOM 1039 C C . THR A 1 149 ? 11.765 6.300 -21.624 1.00 97.25 149 THR A C 1
ATOM 1041 O O . THR A 1 149 ? 12.217 5.547 -22.483 1.00 97.25 149 THR A O 1
ATOM 1044 N N . GLU A 1 150 ? 12.560 7.039 -20.853 1.00 97.50 150 GLU A N 1
ATOM 1045 C CA . GLU A 1 150 ? 14.020 7.009 -20.924 1.00 97.50 150 GLU A CA 1
ATOM 1046 C C . GLU A 1 150 ? 14.568 5.641 -20.509 1.00 97.50 150 GLU A C 1
ATOM 1048 O O . GLU A 1 150 ? 15.402 5.079 -21.218 1.00 97.50 150 GLU A O 1
ATOM 1053 N N . ILE A 1 151 ? 14.039 5.068 -19.422 1.00 96.56 151 ILE A N 1
ATOM 1054 C CA . ILE A 1 151 ? 14.343 3.701 -18.982 1.00 96.56 151 ILE A CA 1
ATOM 1055 C C . ILE A 1 151 ? 13.982 2.703 -20.086 1.00 96.56 151 ILE A C 1
ATOM 1057 O O . ILE A 1 151 ? 14.782 1.831 -20.398 1.00 96.56 151 ILE A O 1
ATOM 1061 N N . GLY A 1 152 ? 12.820 2.849 -20.725 1.00 96.38 152 GLY A N 1
ATOM 1062 C CA . GLY A 1 152 ? 12.402 1.987 -21.830 1.00 96.38 152 GLY A CA 1
ATOM 1063 C C . GLY A 1 152 ? 13.292 2.106 -23.069 1.00 96.38 152 GLY A C 1
ATOM 1064 O O . GLY A 1 152 ? 13.514 1.112 -23.748 1.00 96.38 152 GLY A O 1
ATOM 1065 N N . ARG A 1 153 ? 13.836 3.294 -23.360 1.00 96.56 153 ARG A N 1
ATOM 1066 C CA . ARG A 1 153 ? 14.766 3.500 -24.483 1.00 96.56 153 ARG A CA 1
ATOM 1067 C C . ARG A 1 153 ? 16.156 2.930 -24.203 1.00 96.56 153 ARG A C 1
ATOM 1069 O O . ARG A 1 153 ? 16.725 2.293 -25.080 1.00 96.56 153 ARG A O 1
ATOM 1076 N N . LEU A 1 154 ? 16.701 3.173 -23.012 1.00 95.31 154 LEU A N 1
ATOM 1077 C CA . LEU A 1 154 ? 18.085 2.822 -22.662 1.00 95.31 154 LEU A CA 1
ATOM 1078 C C . LEU A 1 154 ? 18.228 1.435 -22.021 1.00 95.31 154 LEU A C 1
ATOM 1080 O O . LEU A 1 154 ? 19.313 0.869 -22.024 1.00 95.31 154 LEU A O 1
ATOM 1084 N N . GLY A 1 155 ? 17.150 0.878 -21.471 1.00 95.75 155 GLY A N 1
ATOM 1085 C CA . GLY A 1 155 ? 17.137 -0.416 -20.786 1.00 95.75 1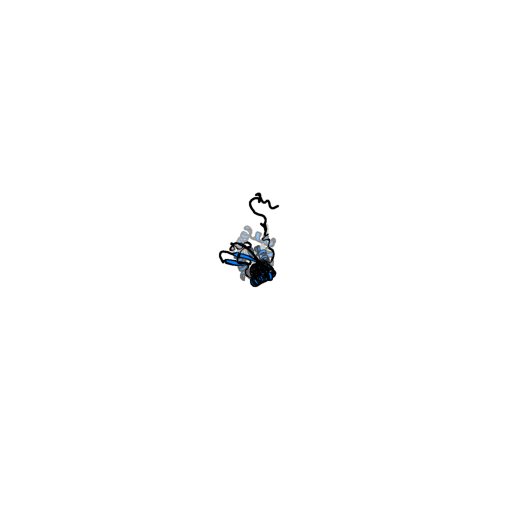55 GLY A CA 1
ATOM 1086 C C . GLY A 1 155 ? 16.960 -1.624 -21.708 1.00 95.75 155 GLY A C 1
ATOM 1087 O O . GLY A 1 155 ? 16.709 -2.723 -21.217 1.00 95.75 155 GLY A O 1
ATOM 1088 N N . THR A 1 156 ? 17.043 -1.443 -23.029 1.00 97.25 156 THR A N 1
ATOM 1089 C CA . THR A 1 156 ? 16.969 -2.549 -23.994 1.00 97.25 156 THR A CA 1
ATOM 1090 C C . THR A 1 156 ? 18.351 -3.147 -24.235 1.00 97.25 156 THR A C 1
ATOM 1092 O O . THR A 1 156 ? 19.357 -2.440 -24.212 1.00 97.25 156 THR A O 1
ATOM 1095 N N . ALA A 1 157 ? 18.405 -4.457 -24.493 1.00 97.81 157 ALA A N 1
ATOM 1096 C CA . ALA A 1 157 ? 19.654 -5.126 -24.855 1.00 97.81 157 ALA A CA 1
ATOM 1097 C C . ALA A 1 157 ? 20.283 -4.506 -26.114 1.00 97.81 157 ALA A C 1
ATOM 1099 O O . ALA A 1 157 ? 21.497 -4.332 -26.153 1.00 97.81 157 ALA A O 1
ATOM 1100 N N . ASP A 1 158 ? 19.455 -4.111 -27.085 1.00 97.38 158 ASP A N 1
ATOM 1101 C CA . ASP A 1 158 ? 19.894 -3.470 -28.326 1.00 97.38 158 ASP A CA 1
ATOM 1102 C C . ASP A 1 158 ? 20.550 -2.110 -28.056 1.00 97.38 158 ASP A C 1
ATOM 1104 O O . ASP A 1 158 ? 21.664 -1.879 -28.507 1.00 97.38 158 ASP A O 1
ATOM 1108 N N . ALA A 1 159 ? 19.941 -1.243 -27.235 1.00 97.62 159 ALA A N 1
ATOM 1109 C CA . ALA A 1 159 ? 20.547 0.047 -26.886 1.00 97.62 159 ALA A CA 1
ATOM 1110 C C . ALA A 1 159 ? 21.896 -0.115 -26.164 1.00 97.62 159 ALA A C 1
ATOM 1112 O O . ALA A 1 159 ? 22.834 0.644 -26.411 1.00 97.62 159 ALA A O 1
ATOM 1113 N N . VAL A 1 160 ? 22.013 -1.116 -25.284 1.00 96.19 160 VAL A N 1
ATOM 1114 C CA . VAL A 1 160 ? 23.278 -1.436 -24.607 1.00 96.19 160 VAL A CA 1
ATOM 1115 C C . VAL A 1 160 ? 24.311 -1.988 -25.598 1.00 96.19 160 VAL A C 1
ATOM 1117 O O . VAL A 1 160 ? 25.485 -1.628 -25.508 1.00 96.19 160 VAL A O 1
ATOM 1120 N N . ALA A 1 161 ? 23.898 -2.824 -26.554 1.00 96.88 161 ALA A N 1
ATOM 1121 C CA . ALA A 1 161 ? 24.769 -3.356 -27.600 1.00 96.88 161 ALA A CA 1
ATOM 1122 C C . ALA A 1 161 ? 25.268 -2.254 -28.549 1.00 96.88 161 ALA A C 1
ATOM 1124 O O . ALA A 1 161 ? 26.462 -2.199 -28.842 1.00 96.88 161 ALA A O 1
ATOM 1125 N N . ASP A 1 162 ? 24.394 -1.332 -28.951 1.00 97.56 162 ASP A N 1
ATOM 1126 C CA . ASP A 1 162 ? 24.745 -0.164 -29.760 1.00 97.56 162 ASP A CA 1
ATOM 1127 C C . ASP A 1 162 ? 25.754 0.730 -29.027 1.00 97.56 162 ASP A C 1
ATOM 1129 O O . ASP A 1 162 ? 26.771 1.126 -29.600 1.00 97.56 162 ASP A O 1
ATOM 1133 N N . MET A 1 163 ? 25.531 1.006 -27.735 1.00 95.88 163 MET A N 1
ATOM 1134 C CA . MET A 1 163 ? 26.491 1.747 -26.908 1.00 95.88 163 MET A CA 1
ATOM 1135 C C . MET A 1 163 ? 27.837 1.025 -26.786 1.00 95.88 163 MET A C 1
ATOM 1137 O O . MET A 1 163 ? 28.880 1.678 -26.787 1.00 95.88 163 MET A O 1
ATOM 1141 N N . ALA A 1 164 ? 27.834 -0.306 -26.687 1.00 96.25 164 ALA A N 1
ATOM 1142 C CA . ALA A 1 164 ? 29.062 -1.092 -26.651 1.00 96.25 164 ALA A CA 1
ATOM 1143 C C . ALA A 1 164 ? 29.832 -1.011 -27.981 1.00 96.25 164 ALA A C 1
ATOM 1145 O O . ALA A 1 164 ? 31.053 -0.877 -27.953 1.00 96.25 164 ALA A O 1
ATOM 1146 N N . LEU A 1 165 ? 29.136 -1.033 -29.125 1.00 96.88 165 LEU A N 1
ATOM 1147 C CA . LEU A 1 165 ? 29.728 -0.864 -30.459 1.00 96.88 165 LEU A CA 1
ATOM 1148 C C . LEU A 1 165 ? 30.344 0.533 -30.636 1.00 96.88 165 LEU A C 1
ATOM 1150 O O . LEU A 1 165 ? 31.513 0.647 -31.010 1.00 96.88 165 LEU A O 1
ATOM 1154 N N . LEU A 1 166 ? 29.589 1.585 -30.301 1.00 95.75 166 LEU A N 1
ATOM 1155 C CA . LEU A 1 166 ? 30.055 2.980 -30.326 1.00 95.75 166 LEU A CA 1
ATOM 1156 C C . LEU A 1 166 ? 31.218 3.239 -29.356 1.00 95.75 166 LEU A C 1
ATOM 1158 O O . LEU A 1 166 ? 32.047 4.107 -29.604 1.00 95.75 166 LEU A O 1
ATOM 1162 N N . GLY A 1 167 ? 31.289 2.494 -28.251 1.00 96.50 167 GLY A N 1
ATOM 1163 C CA . GLY A 1 167 ? 32.353 2.595 -27.251 1.00 96.50 167 GLY A CA 1
ATOM 1164 C C . GLY A 1 167 ? 33.624 1.802 -27.571 1.00 96.50 167 GLY A C 1
ATOM 1165 O O . GLY A 1 167 ? 34.541 1.792 -26.748 1.00 96.50 167 GLY A O 1
ATOM 1166 N N . THR A 1 168 ? 33.700 1.112 -28.716 1.00 97.94 168 THR A N 1
ATOM 1167 C CA . THR A 1 168 ? 34.914 0.378 -29.110 1.00 97.94 168 THR A CA 1
ATOM 1168 C C . THR A 1 168 ? 36.070 1.329 -29.421 1.00 97.94 168 THR A C 1
ATOM 1170 O O . THR A 1 168 ? 35.871 2.401 -29.992 1.00 97.94 168 THR A O 1
ATOM 1173 N N . THR A 1 169 ? 37.298 0.926 -29.072 1.00 97.88 169 THR A N 1
ATOM 1174 C CA . THR A 1 169 ? 38.515 1.717 -29.329 1.00 97.88 169 THR A CA 1
ATOM 1175 C C . THR A 1 169 ? 38.631 2.128 -30.793 1.00 97.88 169 THR A C 1
ATOM 1177 O O . THR A 1 169 ? 38.948 3.282 -31.067 1.00 97.88 169 THR A O 1
ATOM 1180 N N . ASP A 1 170 ? 38.335 1.208 -31.711 1.00 97.69 170 ASP A N 1
ATOM 1181 C CA . ASP A 1 170 ? 38.428 1.451 -33.150 1.00 97.69 170 ASP A CA 1
ATOM 1182 C C . ASP A 1 170 ? 37.397 2.497 -33.596 1.00 97.69 170 ASP A C 1
ATOM 1184 O O . ASP A 1 170 ? 37.765 3.475 -34.237 1.00 97.69 170 ASP A O 1
ATOM 1188 N N . CYS A 1 171 ? 36.132 2.381 -33.167 1.00 97.75 171 CYS A N 1
ATOM 1189 C CA . CYS A 1 171 ? 35.097 3.363 -33.506 1.00 97.75 171 CYS A CA 1
ATOM 1190 C C . CYS A 1 171 ? 35.424 4.763 -32.960 1.00 97.75 171 CYS A C 1
ATOM 1192 O O . CYS A 1 171 ? 35.286 5.761 -33.670 1.00 97.75 171 CYS A O 1
ATOM 1194 N N . VAL A 1 172 ? 35.910 4.850 -31.717 1.00 97.19 172 VAL A N 1
ATOM 1195 C CA . VAL A 1 172 ? 36.329 6.124 -31.114 1.00 97.19 172 VAL A CA 1
ATOM 1196 C C . VAL A 1 172 ? 37.546 6.711 -31.840 1.00 97.19 172 VAL A C 1
ATOM 1198 O O . VAL A 1 172 ? 37.600 7.925 -32.046 1.00 97.19 172 VAL A O 1
ATOM 1201 N N . ALA A 1 173 ? 38.508 5.879 -32.249 1.00 97.12 173 ALA A N 1
ATOM 1202 C CA . ALA A 1 173 ? 39.671 6.311 -33.021 1.00 97.12 173 ALA A CA 1
ATOM 1203 C C . ALA A 1 173 ? 39.270 6.824 -34.413 1.00 97.12 173 ALA A C 1
ATOM 1205 O O . ALA A 1 173 ? 39.706 7.905 -34.810 1.00 97.12 173 ALA A O 1
ATOM 1206 N N . ASP A 1 174 ? 38.383 6.112 -35.107 1.00 97.56 174 ASP A N 1
ATOM 1207 C CA . ASP A 1 174 ? 37.843 6.522 -36.404 1.00 97.56 174 ASP A CA 1
ATOM 1208 C C . ASP A 1 174 ? 37.092 7.856 -36.297 1.00 97.56 174 ASP A C 1
ATOM 1210 O O . ASP A 1 174 ? 37.328 8.769 -37.090 1.00 97.56 174 ASP A O 1
ATOM 1214 N N . MET A 1 175 ? 36.241 8.026 -35.275 1.00 96.00 175 MET A N 1
ATOM 1215 C CA . MET A 1 175 ? 35.556 9.298 -35.008 1.00 96.00 175 MET A CA 1
ATOM 1216 C C . MET A 1 175 ? 36.536 10.441 -34.718 1.00 96.00 175 MET A C 1
ATOM 1218 O O . MET A 1 175 ? 36.313 11.567 -35.165 1.00 96.00 175 MET A O 1
ATOM 1222 N N . ALA A 1 176 ? 37.617 10.172 -33.981 1.00 96.31 176 ALA A N 1
ATOM 1223 C CA . ALA A 1 176 ? 38.643 11.168 -33.696 1.00 96.31 176 ALA A CA 1
ATOM 1224 C C . ALA A 1 176 ? 39.389 11.597 -34.969 1.00 96.31 176 ALA A C 1
ATOM 1226 O O . ALA A 1 176 ? 39.622 12.789 -35.157 1.00 96.31 176 ALA A O 1
ATOM 1227 N N . ILE A 1 177 ? 39.718 10.653 -35.858 1.00 96.81 177 ILE A N 1
ATOM 1228 C CA . ILE A 1 177 ? 40.348 10.935 -37.156 1.00 96.81 177 ILE A CA 1
ATOM 1229 C C . ILE A 1 177 ? 39.400 11.745 -38.044 1.00 96.81 177 ILE A C 1
ATOM 1231 O O . ILE A 1 177 ? 39.793 12.788 -38.568 1.00 96.81 177 ILE A O 1
ATOM 1235 N N . LEU A 1 178 ? 38.142 11.312 -38.174 1.00 95.25 178 LEU A N 1
ATOM 1236 C CA . LEU A 1 178 ? 37.142 11.987 -39.005 1.00 95.25 178 LEU A CA 1
ATOM 1237 C C . LEU A 1 178 ? 36.819 13.403 -38.502 1.00 95.25 178 LEU A C 1
ATOM 1239 O O . LEU A 1 178 ? 36.480 14.278 -39.294 1.00 95.25 178 LEU A O 1
ATOM 1243 N N . GLY A 1 179 ? 36.951 13.641 -37.195 1.00 95.44 179 GLY A N 1
ATOM 1244 C CA . GLY A 1 179 ? 36.786 14.954 -36.575 1.00 95.44 179 GLY A CA 1
ATOM 1245 C C . GLY A 1 179 ? 38.000 15.886 -36.682 1.00 95.44 179 GLY A C 1
ATOM 1246 O O . GLY A 1 179 ? 37.932 17.007 -36.176 1.00 95.44 179 GLY A O 1
ATOM 1247 N N . THR A 1 180 ? 39.114 15.463 -37.292 1.00 97.62 180 THR A N 1
ATOM 1248 C CA . THR A 1 180 ? 40.293 16.331 -37.455 1.00 97.62 180 THR A CA 1
ATOM 1249 C C . THR A 1 180 ? 40.022 17.457 -38.454 1.00 97.62 180 THR A C 1
ATOM 1251 O O . THR A 1 180 ? 39.374 17.260 -39.480 1.00 97.62 180 THR A O 1
ATOM 1254 N N . SER A 1 181 ? 40.532 18.658 -38.154 1.00 97.50 181 SER A N 1
ATOM 1255 C CA . SER A 1 181 ? 40.278 19.859 -38.966 1.00 97.50 181 SER A CA 1
ATOM 1256 C C . SER A 1 181 ? 40.689 19.685 -40.426 1.00 97.50 181 SER A C 1
ATOM 1258 O O . SER A 1 181 ? 39.993 20.189 -41.302 1.00 97.50 181 SER A O 1
ATOM 1260 N N . ASP A 1 182 ? 41.796 18.986 -40.678 1.00 97.44 182 ASP A N 1
ATOM 1261 C CA . ASP A 1 182 ? 42.316 18.772 -42.029 1.00 97.44 182 ASP A CA 1
ATOM 1262 C C . ASP A 1 182 ? 41.365 17.881 -42.835 1.00 97.44 182 ASP A C 1
ATOM 1264 O O . ASP A 1 182 ? 40.941 18.263 -43.919 1.00 97.44 182 ASP A O 1
ATOM 1268 N N . ILE A 1 183 ? 40.913 16.760 -42.260 1.00 97.81 183 ILE A N 1
ATOM 1269 C CA . ILE A 1 183 ? 39.945 15.866 -42.910 1.00 97.81 183 ILE A CA 1
ATOM 1270 C C . ILE A 1 183 ? 38.607 16.576 -43.146 1.00 97.81 183 ILE A C 1
ATOM 1272 O O . ILE A 1 183 ? 38.037 16.469 -44.229 1.00 97.81 183 ILE A O 1
ATOM 1276 N N . VAL A 1 184 ? 38.102 17.340 -42.171 1.00 96.81 184 VAL A N 1
ATOM 1277 C CA . VAL A 1 184 ? 36.862 18.117 -42.344 1.00 96.81 184 VAL A CA 1
ATOM 1278 C C . VAL A 1 184 ? 37.014 19.175 -43.444 1.00 96.81 184 VAL A C 1
ATOM 1280 O O . VAL A 1 184 ? 36.081 19.377 -44.223 1.00 96.81 184 VAL A O 1
ATOM 1283 N N . ALA A 1 185 ? 38.173 19.836 -43.538 1.00 96.88 185 ALA A N 1
ATOM 1284 C CA . ALA A 1 185 ? 38.463 20.803 -44.594 1.00 96.88 185 ALA A CA 1
ATOM 1285 C C . ALA A 1 185 ? 38.541 20.134 -45.975 1.00 96.88 185 ALA A C 1
ATOM 1287 O O . ALA A 1 185 ? 37.932 20.632 -46.922 1.00 96.88 185 ALA A O 1
ATOM 1288 N N . ASP A 1 186 ? 39.205 18.983 -46.076 1.00 97.25 186 ASP A N 1
ATOM 1289 C CA . ASP A 1 186 ? 39.284 18.195 -47.307 1.00 97.25 186 ASP A CA 1
ATOM 1290 C C . ASP A 1 186 ? 37.892 17.736 -47.765 1.00 97.25 186 ASP A C 1
ATOM 1292 O O . ASP A 1 186 ? 37.533 17.903 -48.933 1.00 97.25 186 ASP A O 1
ATOM 1296 N N . LEU A 1 187 ? 37.058 17.231 -46.846 1.00 96.06 187 LEU A N 1
ATOM 1297 C CA . LEU A 1 187 ? 35.667 16.862 -47.134 1.00 96.06 187 LEU A CA 1
ATOM 1298 C C . LEU A 1 187 ? 34.845 18.069 -47.603 1.00 96.06 187 LEU A C 1
ATOM 1300 O O . LEU A 1 187 ? 34.039 17.938 -48.524 1.00 96.06 187 LEU A O 1
ATOM 1304 N N . ALA A 1 188 ? 35.046 19.242 -46.998 1.00 96.31 188 ALA A N 1
ATOM 1305 C CA . ALA A 1 188 ? 34.365 20.465 -47.409 1.00 96.31 188 ALA A CA 1
ATOM 1306 C C . ALA A 1 188 ? 34.765 20.899 -48.829 1.00 96.31 188 ALA A C 1
ATOM 1308 O O . ALA A 1 188 ? 33.896 21.306 -49.598 1.00 96.31 188 ALA A O 1
ATOM 1309 N N . ILE A 1 189 ? 36.047 20.774 -49.194 1.00 96.75 189 ILE A N 1
ATOM 1310 C CA . ILE A 1 189 ? 36.542 21.044 -50.552 1.00 96.75 189 ILE A CA 1
ATOM 1311 C C . ILE A 1 189 ? 35.941 20.047 -51.547 1.00 96.75 189 ILE A C 1
ATOM 1313 O O . ILE A 1 189 ? 35.413 20.458 -52.582 1.00 96.75 189 ILE A O 1
ATOM 1317 N N . LEU A 1 190 ? 35.965 18.751 -51.226 1.00 95.19 190 LEU A N 1
ATOM 1318 C CA . LEU A 1 190 ? 35.416 17.703 -52.088 1.00 95.19 190 LEU A CA 1
ATOM 1319 C C . LEU A 1 190 ? 33.903 17.860 -52.307 1.00 95.19 190 LEU A C 1
ATOM 1321 O O . LEU A 1 190 ? 33.391 17.516 -53.368 1.00 95.19 190 LEU A O 1
ATOM 1325 N N . ALA A 1 191 ? 33.191 18.415 -51.324 1.00 95.94 191 ALA A N 1
ATOM 1326 C CA . ALA A 1 191 ? 31.764 18.707 -51.407 1.00 95.94 191 ALA A CA 1
ATOM 1327 C C . ALA A 1 191 ? 31.426 20.011 -52.162 1.00 95.94 191 ALA A C 1
ATOM 1329 O O . ALA A 1 191 ? 30.245 20.353 -52.280 1.00 95.94 191 ALA A O 1
ATOM 1330 N N . THR A 1 192 ? 32.411 20.765 -52.666 1.00 97.62 192 THR A N 1
ATOM 1331 C CA . THR A 1 192 ? 32.134 21.979 -53.450 1.00 97.62 192 THR A CA 1
ATOM 1332 C C . THR A 1 192 ? 31.521 21.641 -54.809 1.00 97.62 192 THR A C 1
ATOM 1334 O O . THR A 1 192 ? 31.901 20.671 -55.464 1.00 97.62 192 THR A O 1
ATOM 1337 N N . SER A 1 193 ? 30.566 22.467 -55.253 1.00 97.25 193 SER A N 1
ATOM 1338 C CA . SER A 1 193 ? 29.846 22.250 -56.517 1.00 97.25 193 SER A CA 1
ATOM 1339 C C . SER A 1 193 ? 30.785 22.148 -57.716 1.00 97.25 193 SER A C 1
ATOM 1341 O O . SER A 1 193 ? 30.517 21.353 -58.611 1.00 97.25 193 SER A O 1
ATOM 1343 N N . ASP A 1 194 ? 31.862 22.932 -57.733 1.00 97.19 194 ASP A N 1
ATOM 1344 C CA . ASP A 1 194 ? 32.827 22.938 -58.832 1.00 97.19 194 ASP A CA 1
ATOM 1345 C C . ASP A 1 194 ? 33.565 21.596 -58.899 1.00 97.19 194 ASP A C 1
ATOM 1347 O O . ASP A 1 194 ? 33.520 20.935 -59.930 1.00 97.19 194 ASP A O 1
ATOM 1351 N N . VAL A 1 195 ? 34.113 21.115 -57.775 1.00 97.62 195 VAL A N 1
ATOM 1352 C CA . VAL A 1 195 ? 34.792 19.808 -57.708 1.00 97.62 195 VAL A CA 1
ATOM 1353 C C . VAL A 1 195 ? 33.844 18.658 -58.065 1.00 97.62 195 VAL A C 1
ATOM 1355 O O . VAL A 1 195 ? 34.209 17.776 -58.840 1.00 97.62 195 VAL A O 1
ATOM 1358 N N . VAL A 1 196 ? 32.608 18.668 -57.554 1.00 96.94 196 VAL A N 1
ATOM 1359 C CA . VAL A 1 196 ? 31.598 17.649 -57.895 1.00 96.94 196 VAL A CA 1
ATOM 1360 C C . VAL A 1 196 ? 31.231 17.704 -59.383 1.00 96.94 196 VAL A C 1
ATOM 1362 O O . VAL A 1 196 ? 31.049 16.662 -60.014 1.00 96.94 196 VAL A O 1
ATOM 1365 N N . THR A 1 197 ? 31.128 18.902 -59.962 1.00 97.00 197 THR A N 1
ATOM 1366 C CA . THR A 1 197 ? 30.845 19.085 -61.393 1.00 97.00 197 THR A CA 1
ATOM 1367 C C . THR A 1 197 ? 31.998 18.568 -62.242 1.00 97.00 197 THR A C 1
ATOM 1369 O O . THR A 1 197 ? 31.757 17.802 -63.174 1.00 97.00 197 THR A O 1
ATOM 1372 N N . ASP A 1 198 ? 33.235 18.901 -61.883 1.00 97.31 198 ASP A N 1
ATOM 1373 C CA . ASP A 1 198 ? 34.435 18.420 -62.562 1.00 97.31 198 ASP A CA 1
ATOM 1374 C C . ASP A 1 198 ? 34.527 16.891 -62.503 1.00 97.31 198 ASP A C 1
ATOM 1376 O O . ASP A 1 198 ? 34.732 16.246 -63.532 1.00 97.31 198 ASP A O 1
ATOM 1380 N N . MET A 1 199 ? 34.288 16.283 -61.334 1.00 96.19 199 MET A N 1
ATOM 1381 C CA . MET A 1 199 ? 34.232 14.824 -61.188 1.00 96.19 199 MET A CA 1
ATOM 1382 C C . MET A 1 199 ? 33.146 14.193 -62.066 1.00 96.19 199 MET A C 1
ATOM 1384 O O . MET A 1 199 ? 33.395 13.167 -62.698 1.00 96.19 199 MET A O 1
ATOM 1388 N N . ASN A 1 200 ? 31.957 14.799 -62.139 1.00 96.19 200 ASN A N 1
ATOM 1389 C CA . ASN A 1 200 ? 30.879 14.317 -63.004 1.00 96.19 200 ASN A CA 1
ATOM 1390 C C . ASN A 1 200 ? 31.256 14.393 -64.490 1.00 96.19 200 ASN A C 1
ATOM 1392 O O . ASN A 1 200 ? 30.935 13.472 -65.238 1.00 96.19 200 ASN A O 1
ATOM 1396 N N . VAL A 1 201 ? 31.949 15.454 -64.917 1.00 96.62 201 VAL A N 1
ATOM 1397 C CA . VAL A 1 201 ? 32.456 15.593 -66.292 1.00 96.62 201 VAL A CA 1
ATOM 1398 C C . VAL A 1 201 ? 33.517 14.531 -66.584 1.00 96.62 201 VAL A C 1
ATOM 1400 O O . VAL A 1 201 ? 33.421 13.837 -67.596 1.00 96.62 201 VAL A O 1
ATOM 1403 N N . LEU A 1 202 ? 34.489 14.349 -65.687 1.00 95.31 202 LEU A N 1
ATOM 1404 C CA . LEU A 1 202 ? 35.551 13.348 -65.840 1.00 95.31 202 LEU A CA 1
ATOM 1405 C C . LEU A 1 202 ? 35.016 11.910 -65.850 1.00 95.31 202 LEU A C 1
ATOM 1407 O O . LEU A 1 202 ? 35.610 11.037 -66.476 1.00 95.31 202 LEU A O 1
ATOM 1411 N N . ALA A 1 203 ? 33.888 11.671 -65.180 1.00 95.88 203 ALA A N 1
ATOM 1412 C CA . ALA A 1 203 ? 33.201 10.386 -65.155 1.00 95.88 203 ALA A CA 1
ATOM 1413 C C . ALA A 1 203 ? 32.326 10.119 -66.398 1.00 95.88 203 ALA A C 1
ATOM 1415 O O . ALA A 1 203 ? 31.721 9.048 -66.492 1.00 95.88 203 ALA A O 1
ATOM 1416 N N . THR A 1 204 ? 32.227 11.051 -67.356 1.00 97.38 204 THR A N 1
ATOM 1417 C CA . THR A 1 204 ? 31.472 10.809 -68.597 1.00 97.38 204 THR A CA 1
ATOM 1418 C C . THR A 1 204 ? 32.163 9.766 -69.476 1.00 97.38 204 THR A C 1
ATOM 1420 O O . THR A 1 204 ? 33.386 9.743 -69.608 1.00 97.38 204 THR A O 1
ATOM 1423 N N . ALA A 1 205 ? 31.369 8.884 -70.091 1.00 96.81 205 ALA A N 1
ATOM 1424 C CA . ALA A 1 205 ? 31.881 7.747 -70.858 1.00 96.81 205 ALA A CA 1
ATOM 1425 C C . ALA A 1 205 ? 32.812 8.165 -72.006 1.00 96.81 205 ALA A C 1
ATOM 1427 O O . ALA A 1 205 ? 33.813 7.491 -72.246 1.00 96.81 205 ALA A O 1
ATOM 1428 N N . ASP A 1 206 ? 32.508 9.280 -72.672 1.00 97.06 206 ASP A N 1
ATOM 1429 C CA . ASP A 1 206 ? 33.324 9.813 -73.763 1.00 97.06 206 ASP A CA 1
ATOM 1430 C C . ASP A 1 206 ? 34.698 10.254 -73.241 1.00 97.06 206 ASP A C 1
ATOM 1432 O O . ASP A 1 206 ? 35.715 9.777 -73.732 1.00 97.06 206 ASP A O 1
ATOM 1436 N N . VAL A 1 207 ? 34.744 11.043 -72.158 1.00 97.38 207 VAL A N 1
ATOM 1437 C CA . VAL A 1 207 ? 36.006 11.483 -71.532 1.00 97.38 207 VAL A CA 1
ATOM 1438 C C . VAL A 1 207 ? 36.830 10.295 -71.026 1.00 97.38 207 VAL A C 1
ATOM 1440 O O . VAL A 1 207 ? 38.041 10.252 -71.232 1.00 97.38 207 VAL A O 1
ATOM 1443 N N . VAL A 1 208 ? 36.198 9.291 -70.409 1.00 96.88 208 VAL A N 1
ATOM 1444 C CA . VAL A 1 208 ? 36.885 8.059 -69.977 1.00 96.88 208 VAL A CA 1
ATOM 1445 C C . VAL A 1 208 ? 37.430 7.272 -71.174 1.00 96.88 208 VAL A C 1
ATOM 1447 O O . VAL A 1 208 ? 38.542 6.746 -71.111 1.00 96.88 208 VAL A O 1
ATOM 1450 N N . THR A 1 209 ? 36.680 7.195 -72.274 1.00 96.81 209 THR A N 1
ATOM 1451 C CA . THR A 1 209 ? 37.111 6.515 -73.507 1.00 96.81 209 THR A CA 1
ATOM 1452 C C . THR A 1 209 ? 38.283 7.240 -74.159 1.00 96.81 209 THR A C 1
ATOM 1454 O O . THR A 1 209 ? 39.256 6.594 -74.559 1.00 96.81 209 THR A O 1
ATOM 1457 N N . ASP A 1 210 ? 38.236 8.569 -74.200 1.00 97.06 210 ASP A N 1
ATOM 1458 C CA . ASP A 1 210 ? 39.318 9.409 -74.704 1.00 97.06 210 ASP A CA 1
ATOM 1459 C C . ASP A 1 210 ? 40.580 9.244 -73.849 1.00 97.06 210 ASP A C 1
ATOM 1461 O O . ASP A 1 210 ? 41.654 8.986 -74.392 1.00 97.06 210 ASP A O 1
ATOM 1465 N N . MET A 1 211 ? 40.463 9.288 -72.514 1.00 96.00 211 MET A N 1
ATOM 1466 C CA . MET A 1 211 ? 41.591 9.044 -71.603 1.00 96.00 211 MET A CA 1
ATOM 1467 C C . MET A 1 211 ? 42.187 7.642 -71.778 1.00 96.00 211 MET A C 1
ATOM 1469 O O . MET A 1 211 ? 43.408 7.501 -71.830 1.00 96.00 211 MET A O 1
ATOM 1473 N N . ASN A 1 212 ? 41.349 6.608 -71.912 1.00 95.88 212 ASN A N 1
ATOM 1474 C CA . ASN A 1 212 ? 41.813 5.242 -72.167 1.00 95.88 212 ASN A CA 1
ATOM 1475 C C . ASN A 1 212 ? 42.557 5.136 -73.503 1.00 95.88 212 ASN A C 1
ATOM 1477 O O . ASN A 1 212 ? 43.584 4.466 -73.577 1.00 95.88 212 ASN A O 1
ATOM 1481 N N . THR A 1 213 ? 42.060 5.806 -74.544 1.00 96.25 213 THR A N 1
ATOM 1482 C CA . THR A 1 213 ? 42.685 5.826 -75.874 1.00 96.25 213 THR A CA 1
ATOM 1483 C C . THR A 1 213 ? 44.029 6.552 -75.836 1.00 96.25 213 THR A C 1
ATOM 1485 O O . THR A 1 213 ? 45.035 6.021 -76.310 1.00 96.25 213 THR A O 1
ATOM 1488 N N . LEU A 1 214 ? 44.076 7.736 -75.222 1.00 94.88 214 LEU A N 1
ATOM 1489 C CA . LEU A 1 214 ? 45.288 8.547 -75.103 1.00 94.88 214 LEU A CA 1
ATOM 1490 C C . LEU A 1 214 ? 46.348 7.884 -74.207 1.00 94.88 214 LEU A C 1
ATOM 1492 O O . LEU A 1 214 ? 47.542 8.073 -74.419 1.00 94.88 214 LEU A O 1
ATOM 1496 N N . GLY A 1 215 ? 45.915 7.081 -73.232 1.00 95.19 215 GLY A N 1
ATOM 1497 C CA . GLY A 1 215 ? 46.779 6.290 -72.357 1.00 95.19 215 GLY A CA 1
ATOM 1498 C C . GLY A 1 215 ? 47.333 5.003 -72.981 1.00 95.19 215 GLY A C 1
ATOM 1499 O O . GLY A 1 215 ? 48.073 4.284 -72.308 1.00 95.19 215 GLY A O 1
ATOM 1500 N N . THR A 1 216 ? 46.994 4.674 -74.234 1.00 97.00 216 THR A N 1
ATOM 1501 C CA . THR A 1 216 ? 47.552 3.489 -74.906 1.00 97.00 216 THR A CA 1
ATOM 1502 C C . THR A 1 216 ? 49.043 3.661 -75.194 1.00 97.00 216 THR A C 1
ATOM 1504 O O . THR A 1 216 ? 49.507 4.745 -75.543 1.00 97.00 216 THR A O 1
ATOM 1507 N N . ALA A 1 217 ? 49.807 2.571 -75.057 1.00 96.69 217 ALA A N 1
ATOM 1508 C CA . ALA A 1 217 ? 51.261 2.597 -75.218 1.00 96.69 217 ALA A CA 1
ATOM 1509 C C . ALA A 1 217 ? 51.689 3.147 -76.585 1.00 96.69 217 ALA A C 1
ATOM 1511 O O . ALA A 1 217 ? 52.608 3.956 -76.634 1.00 96.69 217 ALA A O 1
ATOM 1512 N N . ASP A 1 218 ? 50.989 2.769 -77.658 1.00 96.69 218 ASP A N 1
ATOM 1513 C CA . ASP A 1 218 ? 51.282 3.237 -79.015 1.00 96.69 218 ASP A CA 1
ATOM 1514 C C . ASP A 1 218 ? 51.119 4.759 -79.123 1.00 96.69 218 ASP A C 1
ATOM 1516 O O . ASP A 1 218 ? 52.047 5.446 -79.538 1.00 96.69 218 ASP A O 1
ATOM 1520 N N . VAL A 1 219 ? 49.994 5.306 -78.647 1.00 96.88 219 VAL A N 1
ATOM 1521 C CA . VAL A 1 219 ? 49.742 6.757 -78.662 1.00 96.88 219 VAL A CA 1
ATOM 1522 C C . VAL A 1 219 ? 50.755 7.509 -77.792 1.00 96.88 219 VAL A C 1
ATOM 1524 O O . VAL A 1 219 ? 51.247 8.566 -78.186 1.00 96.88 219 VAL A O 1
ATOM 1527 N N . VAL A 1 220 ? 51.131 6.964 -76.630 1.00 96.50 220 VAL A N 1
ATOM 1528 C CA . VAL A 1 220 ? 52.172 7.551 -75.767 1.00 96.50 220 VAL A CA 1
ATOM 1529 C C . VAL A 1 220 ? 53.553 7.500 -76.430 1.00 96.50 220 VAL A C 1
ATOM 1531 O O . VAL A 1 220 ? 54.306 8.472 -76.348 1.00 96.50 220 VAL A O 1
ATOM 1534 N N . THR A 1 221 ? 53.904 6.400 -77.098 1.00 96.25 221 THR A N 1
ATOM 1535 C CA . THR A 1 221 ? 55.153 6.276 -77.859 1.00 96.25 221 THR A CA 1
ATOM 1536 C C . THR A 1 221 ? 55.186 7.272 -79.010 1.00 96.25 221 THR A C 1
ATOM 1538 O O . THR A 1 221 ? 56.179 7.986 -79.145 1.00 96.25 221 THR A O 1
ATOM 1541 N N . ASP A 1 222 ? 54.098 7.393 -79.766 1.00 96.06 222 ASP A N 1
ATOM 1542 C CA . ASP A 1 222 ? 53.974 8.358 -80.856 1.00 96.06 222 ASP A CA 1
ATOM 1543 C C . ASP A 1 222 ? 54.129 9.799 -80.346 1.00 96.06 222 ASP A C 1
ATOM 1545 O O . ASP A 1 222 ? 54.902 10.574 -80.915 1.00 96.06 222 ASP A O 1
ATOM 1549 N N . MET A 1 223 ? 53.477 10.157 -79.231 1.00 95.25 223 MET A N 1
ATOM 1550 C CA . MET A 1 223 ? 53.640 11.473 -78.598 1.00 95.25 223 MET A CA 1
ATOM 1551 C C . MET A 1 223 ? 55.080 11.725 -78.134 1.00 95.25 223 MET A C 1
ATOM 1553 O O . MET A 1 223 ? 55.606 12.818 -78.348 1.00 95.25 223 MET A O 1
ATOM 1557 N N . ASN A 1 224 ? 55.740 10.730 -77.534 1.00 94.69 224 ASN A N 1
ATOM 1558 C CA . ASN A 1 224 ? 57.142 10.843 -77.123 1.00 94.69 224 ASN A CA 1
ATOM 1559 C C . ASN A 1 224 ? 58.068 11.059 -78.323 1.00 94.69 224 ASN A C 1
ATOM 1561 O O . ASN A 1 224 ? 58.970 11.893 -78.257 1.00 94.69 224 ASN A O 1
ATOM 1565 N N . THR A 1 225 ? 57.840 10.339 -79.423 1.00 95.31 225 THR A N 1
ATOM 1566 C CA . THR A 1 225 ? 58.595 10.512 -80.667 1.00 95.31 225 THR A CA 1
ATOM 1567 C C . THR A 1 225 ? 58.358 11.895 -81.273 1.00 95.31 225 THR A C 1
ATOM 1569 O O . THR A 1 225 ? 59.322 12.577 -81.625 1.00 95.31 225 THR A O 1
ATOM 1572 N N . LEU A 1 226 ? 57.105 12.354 -81.348 1.00 92.88 226 LEU A N 1
ATOM 1573 C CA . LEU A 1 226 ? 56.754 13.672 -81.888 1.00 92.88 226 LEU A CA 1
ATOM 1574 C C . LEU A 1 226 ? 57.304 14.826 -81.033 1.00 92.88 226 LEU A C 1
ATOM 1576 O O . LEU A 1 226 ? 57.653 15.878 -81.562 1.00 92.88 226 LEU A O 1
ATOM 1580 N N . GLY A 1 227 ? 57.419 14.616 -79.720 1.00 93.38 227 GLY A N 1
ATOM 1581 C CA . GLY A 1 227 ? 58.005 15.566 -78.775 1.00 93.38 227 GLY A CA 1
ATOM 1582 C C . GLY A 1 227 ? 59.535 15.660 -78.816 1.00 93.38 227 GLY A C 1
ATOM 1583 O O . GLY A 1 227 ? 60.107 16.450 -78.062 1.00 93.38 227 GLY A O 1
ATOM 1584 N N . THR A 1 228 ? 60.225 14.878 -79.656 1.00 95.88 228 THR A N 1
ATOM 1585 C CA . THR A 1 228 ? 61.690 14.950 -79.766 1.00 95.88 228 THR A CA 1
ATOM 1586 C C . THR A 1 228 ? 62.151 16.255 -80.419 1.00 95.88 228 THR A C 1
ATOM 1588 O O . THR A 1 228 ? 61.535 16.765 -81.355 1.00 95.88 228 THR A O 1
ATOM 1591 N N . ALA A 1 229 ? 63.267 16.804 -79.927 1.00 93.06 229 ALA A N 1
ATOM 1592 C CA . ALA A 1 229 ? 63.784 18.103 -80.362 1.00 93.06 229 ALA A CA 1
ATOM 1593 C C . ALA A 1 229 ? 64.066 18.167 -81.872 1.00 93.06 229 ALA A C 1
ATOM 1595 O O . ALA A 1 229 ? 63.836 19.211 -82.482 1.00 93.06 229 ALA A O 1
ATOM 1596 N N . ASP A 1 230 ? 64.518 17.061 -82.466 1.00 94.62 230 ASP A N 1
ATOM 1597 C CA . ASP A 1 230 ? 64.780 16.963 -83.903 1.00 94.62 230 ASP A CA 1
ATOM 1598 C C . ASP A 1 230 ? 63.479 17.124 -84.695 1.00 94.62 230 ASP A C 1
ATOM 1600 O O . ASP A 1 230 ? 63.367 18.028 -85.519 1.00 94.62 230 ASP A O 1
ATOM 1604 N N . VAL A 1 231 ? 62.446 16.344 -84.355 1.00 93.94 231 VAL A N 1
ATOM 1605 C CA . VAL A 1 231 ? 61.130 16.420 -85.008 1.00 93.94 231 VAL A CA 1
ATOM 1606 C C . VAL A 1 231 ? 60.494 17.805 -84.828 1.00 93.94 231 VAL A C 1
ATOM 1608 O O . VAL A 1 231 ? 59.936 18.361 -85.774 1.00 93.94 231 VAL A O 1
ATOM 1611 N N . VAL A 1 232 ? 60.619 18.422 -83.649 1.00 93.75 232 VAL A N 1
ATOM 1612 C CA . VAL A 1 232 ? 60.133 19.794 -83.406 1.00 93.75 232 VAL A CA 1
ATOM 1613 C C . VAL A 1 232 ? 60.914 20.833 -84.221 1.00 93.75 232 VAL A C 1
ATOM 1615 O O . VAL A 1 232 ? 60.321 21.776 -84.750 1.00 93.75 232 VAL A O 1
ATOM 1618 N N . THR A 1 233 ? 62.232 20.677 -84.354 1.00 91.69 233 THR A N 1
ATOM 1619 C CA . THR A 1 233 ? 63.079 21.569 -85.166 1.00 91.69 233 THR A CA 1
ATOM 1620 C C . THR A 1 233 ? 62.729 21.460 -86.645 1.00 91.69 233 THR A C 1
ATOM 1622 O O . THR A 1 233 ? 62.607 22.482 -87.330 1.00 91.69 233 THR A O 1
ATOM 1625 N N . ASP A 1 234 ? 62.496 20.240 -87.120 1.00 91.38 234 ASP A N 1
ATOM 1626 C CA . ASP A 1 234 ? 62.054 19.973 -88.482 1.00 91.38 234 ASP A CA 1
ATOM 1627 C C . ASP A 1 234 ? 60.690 20.625 -88.748 1.00 91.38 234 ASP A C 1
ATOM 1629 O O . ASP A 1 234 ? 60.538 21.355 -89.731 1.00 91.38 234 ASP A O 1
ATOM 1633 N N . MET A 1 235 ? 59.720 20.466 -87.837 1.00 90.25 235 MET A N 1
ATOM 1634 C CA . MET A 1 235 ? 58.409 21.123 -87.942 1.00 90.25 235 MET A CA 1
ATOM 1635 C C . MET A 1 235 ? 58.516 22.654 -87.947 1.00 90.25 235 MET A C 1
ATOM 1637 O O . MET A 1 235 ? 57.877 23.309 -88.772 1.00 90.25 235 MET A O 1
ATOM 1641 N N . ASN A 1 236 ? 59.351 23.238 -87.082 1.00 88.19 236 ASN A N 1
ATOM 1642 C CA . ASN A 1 236 ? 59.586 24.685 -87.059 1.00 88.19 236 ASN A CA 1
ATOM 1643 C C . ASN A 1 236 ? 60.182 25.185 -88.376 1.00 88.19 236 ASN A C 1
ATOM 1645 O O . ASN A 1 236 ? 59.764 26.218 -88.895 1.00 88.19 236 ASN A O 1
ATOM 1649 N N . THR A 1 237 ? 61.136 24.440 -88.934 1.00 87.94 237 THR A N 1
ATOM 1650 C CA . THR A 1 237 ? 61.765 24.778 -90.213 1.00 87.94 237 THR A CA 1
ATOM 1651 C C . THR A 1 237 ? 60.749 24.716 -91.353 1.00 87.94 237 THR A C 1
ATOM 1653 O O . THR A 1 237 ? 60.679 25.639 -92.171 1.00 87.94 237 THR A O 1
ATOM 1656 N N . LEU A 1 238 ? 59.916 23.673 -91.389 1.00 85.06 238 LEU A N 1
ATOM 1657 C CA . LEU A 1 238 ? 58.867 23.500 -92.396 1.00 85.06 238 LEU A CA 1
ATOM 1658 C C . LEU A 1 238 ? 57.778 24.582 -92.304 1.00 85.06 238 LEU A C 1
ATOM 1660 O O . LEU A 1 238 ? 57.252 25.007 -93.328 1.00 85.06 238 LEU A O 1
ATOM 1664 N N . GLY A 1 239 ? 57.486 25.073 -91.097 1.00 83.00 239 GLY A N 1
ATOM 1665 C CA . GLY A 1 239 ? 56.530 26.156 -90.854 1.00 83.00 239 GLY A CA 1
ATOM 1666 C C . GLY A 1 239 ? 57.008 27.556 -91.262 1.00 83.00 239 GLY A C 1
ATOM 1667 O O . GLY A 1 239 ? 56.212 28.496 -91.244 1.00 83.00 239 GLY A O 1
ATOM 1668 N N . THR A 1 240 ? 58.279 27.738 -91.641 1.00 81.12 240 THR A N 1
ATOM 1669 C CA . THR A 1 240 ? 58.756 29.041 -92.133 1.00 81.12 240 THR A CA 1
ATOM 1670 C C . THR A 1 240 ? 58.325 29.275 -93.584 1.00 81.12 240 THR A C 1
ATOM 1672 O O . THR A 1 240 ? 58.504 28.427 -94.456 1.00 81.12 240 THR A O 1
ATOM 1675 N N . GLY A 1 241 ? 57.764 30.459 -93.864 1.00 66.94 241 GLY A N 1
ATOM 1676 C CA . GLY A 1 241 ? 57.091 30.778 -95.135 1.00 66.94 241 GLY A CA 1
ATOM 1677 C C . GLY A 1 241 ? 57.938 30.674 -96.413 1.00 66.94 241 GLY A C 1
ATOM 1678 O O . GLY A 1 241 ? 57.383 30.761 -97.501 1.00 66.94 241 GLY A O 1
ATOM 1679 N N . GLY A 1 242 ? 59.256 30.457 -96.309 1.00 72.88 242 GLY A N 1
ATOM 1680 C CA . GLY A 1 242 ? 60.108 30.139 -97.460 1.00 72.88 242 GLY A CA 1
ATOM 1681 C C . GLY A 1 242 ? 59.846 28.751 -98.057 1.00 72.88 242 GLY A C 1
ATOM 1682 O O . GLY A 1 242 ? 60.113 28.547 -99.237 1.00 72.88 242 GLY A O 1
ATOM 1683 N N . ASN A 1 243 ? 59.291 27.825 -97.267 1.00 67.44 243 ASN A N 1
ATOM 1684 C CA . ASN A 1 243 ? 59.072 26.432 -97.665 1.00 67.44 243 ASN A CA 1
ATOM 1685 C C . ASN A 1 243 ? 57.612 26.118 -98.037 1.00 67.44 243 ASN A C 1
ATOM 1687 O O . ASN A 1 243 ? 57.341 25.051 -98.583 1.00 67.44 243 ASN A O 1
ATOM 1691 N N . VAL A 1 244 ? 56.671 27.032 -97.773 1.00 69.88 244 VAL A N 1
ATOM 1692 C CA . VAL A 1 244 ? 55.246 26.867 -98.104 1.00 69.88 244 VAL A CA 1
ATOM 1693 C C . VAL A 1 244 ? 54.911 27.718 -99.330 1.00 69.88 244 VAL A C 1
ATOM 1695 O O . VAL A 1 244 ? 54.389 28.826 -99.221 1.00 69.88 244 VAL A O 1
ATOM 1698 N N . THR A 1 245 ? 55.252 27.223 -100.518 1.00 66.94 245 THR A N 1
ATOM 1699 C CA . THR A 1 245 ? 54.811 27.812 -101.791 1.00 66.94 245 THR A CA 1
ATOM 1700 C C . THR A 1 245 ? 53.512 27.140 -102.234 1.00 66.94 245 THR A C 1
ATOM 1702 O O . THR A 1 245 ? 53.509 25.926 -102.431 1.00 66.94 245 THR A O 1
ATOM 1705 N N . ASN A 1 246 ? 52.431 27.916 -102.360 1.00 60.78 246 ASN A N 1
ATOM 1706 C CA . ASN A 1 246 ? 51.147 27.459 -102.918 1.00 60.78 246 ASN A CA 1
ATOM 1707 C C . ASN A 1 246 ? 51.242 27.212 -104.428 1.00 60.78 246 ASN A C 1
ATOM 1709 O O . ASN A 1 246 ? 51.910 28.030 -105.103 1.00 60.78 246 ASN A O 1
#

Organism: NCBI:txid408172

Sequence (246 aa):
TIVLSDNMVAAGSGVTLTFTGYGIYGDFNGGKDGPALNNDGDALTDGVKYFNTTDDVMLVYDETSSTWKRMQPTTTEQGHINTVSGIQANVTTVAGISANVTTVAGISANTTTVAGISGNVTTVAGISSDVTAVAADASDIGAVAAKATEIGRLGTADAVADMALLGTTDCVADMAILGTSDIVADLAILATSDVVTDMNVLATADVVTDMNTLGTADVVTDMNTLGTADVVTDMNTLGTGGNVTN

Foldseek 3Di:
DDDDPDDPPPDPPDDDDDDDPLDVPDDDDPDQFDDQAPSVRHGDDFQDWDQRPVVRFIWTQHVVVRGTDTPDDDPVVVVVVVVVVVCPVVVVVVVVVVVVVVVVVVVVVVVVVVVVVVVVVVVCVVCVVVVVVVVVVVVVVVVVVVCVVVCVQCVDPVNVVVVVVCPDPVNVVVVVVCPDPVNVVVVVVCPDPVNVVVVVVCPDPVNVVVVVVCPDPVNVVVVVVCPDPVNVVVVVVCPPPVNDDD

Radius of gyration: 80.75 Å; chains: 1; bounding box: 165×61×207 Å

Secondary structure (DSSP, 8-state):
-----S--TTS-TT-----------S-S---TT--SB-TTSSBP-TT-EEEETTTTEEEEEETTTTEEEESSPPHHHHHHHHHHHHTHHHHHHHHHHHHHHHHHHHHHHHHHHHHHHHHHHHHHHHTHHHHHHHHHHHHHHHHHHTTHHHHHHHSSHHHHHHHHHHTSHHHHHHHHHHTSHHHHHHHHHHTSHHHHHHHHHHTSHHHHHHHHHHTSHHHHHHHHHHTSHHHHHHHHHHTSTTS---